Protein AF-A0A0N0DHR0-F1 (afdb_monomer)

Secondary structure (DSSP, 8-state):
-PPPPPP--TTGGGS---EEEEETTEEEETTEEEEEESS-PSSS-EE-TTS-EEEEEEPPSSPPP-BPPPS---HHHHHHHHHHHHHHHHTT-EESS-EETTSS----TTS-SS-S--GGGGSHHHHHHHHHHTT---S-EEEE----SGGGEEEETTTEEEEE--GGG-EEEETTHHHHHHHHSSSTTTHHHHHHTT--HHHHHHHHHHHHHHHHHTT----HHHHHHHHTT---

Solvent-accessible surface area (backbone atoms only — not comparable to full-atom values): 13781 Å² total; per-residue (Å²): 135,84,82,84,78,78,90,82,74,95,65,71,63,75,79,59,79,54,80,33,35,57,52,103,45,31,34,33,45,35,63,27,28,38,40,57,33,87,53,86,69,76,82,74,64,52,70,56,98,84,64,38,24,36,37,75,43,75,45,62,88,76,71,75,72,61,49,81,85,77,88,89,65,81,54,73,71,59,47,32,47,41,53,37,47,49,52,55,58,42,42,72,40,72,47,98,50,54,17,18,81,87,69,46,61,42,83,44,76,85,59,35,76,64,79,91,87,57,79,70,51,41,34,45,71,51,33,50,49,54,37,45,73,52,70,44,70,78,87,50,23,15,33,37,53,77,53,56,28,73,76,23,52,41,72,42,97,88,78,35,65,76,46,78,49,66,65,87,47,19,22,24,36,37,55,39,49,62,48,23,35,42,76,73,47,40,42,74,88,30,41,67,57,43,59,73,74,61,59,48,72,64,54,53,51,49,52,51,52,45,46,49,52,42,30,45,77,74,69,39,49,72,47,48,73,46,44,55,32,39,58,70,66,73,47,130

Nearest PDB structures (foldseek):
  5ih0-assembly1_A  TM=4.164E-01  e=8.837E-03  Escherichia coli
  7w19-assembly1_A  TM=3.592E-01  e=3.851E-03  Acinetobacter baumannii
  7w1a-assembly1_B  TM=3.928E-01  e=3.895E-02  Acinetobacter baumannii
  5igh-assembly1_A  TM=3.345E-01  e=4.385E-02  Escherichia coli
  7w1a-assembly2_A  TM=3.442E-01  e=1.437E-01  Acinetobacter baumannii

pLDDT: mean 77.9, std 17.8, range [25.02, 97.0]

Mean predicted aligned error: 13.06 Å

Sequence (236 aa):
MPFNHPDGDKHRWFRNMEIEEVDNTSWILGGALISRYDSKPPQPYWEDDQGFYYTMTEAPDPKPITQRVSDSCPITDFTRNYIAEAYLQLSKWHNDRICGVDGGNVAHHWLAREAQGQDSSYNHEVIVKNFEDIGMYCSEFVFAHNHMMPLSFMVDEKQGLLGIFMWDEAGFVPKDWVRTMTRSNAFTESSAVVHHYGWTEGDKDEWCFFIETALIEKGFREFWDKYVRWRAGLLN

Structure (mmCIF, N/CA/C/O backbone):
data_AF-A0A0N0DHR0-F1
#
_entry.id   AF-A0A0N0DHR0-F1
#
loop_
_atom_site.group_PDB
_atom_site.id
_atom_site.type_symbol
_atom_site.label_atom_id
_atom_site.label_alt_id
_atom_site.label_comp_id
_atom_site.label_asym_id
_atom_site.label_entity_id
_atom_site.label_seq_id
_atom_site.pdbx_PDB_ins_code
_atom_site.Cartn_x
_atom_site.Cartn_y
_atom_site.Cartn_z
_atom_site.occupancy
_atom_site.B_iso_or_equiv
_atom_site.auth_seq_id
_atom_site.auth_comp_id
_atom_site.auth_asym_id
_atom_site.auth_atom_id
_atom_site.pdbx_PDB_model_num
ATOM 1 N N . MET A 1 1 ? -33.765 6.213 -23.296 1.00 25.02 1 MET A N 1
ATOM 2 C CA . MET A 1 1 ? -33.833 7.630 -22.886 1.00 25.02 1 MET A CA 1
ATOM 3 C C . MET A 1 1 ? -32.688 7.867 -21.917 1.00 25.02 1 MET A C 1
ATOM 5 O O . MET A 1 1 ? -32.717 7.249 -20.859 1.00 25.02 1 MET A O 1
ATOM 9 N N . PRO A 1 2 ? -31.646 8.624 -22.288 1.00 28.88 2 PRO A N 1
ATOM 10 C CA . PRO A 1 2 ? -30.555 8.933 -21.378 1.00 28.88 2 PRO A CA 1
ATOM 11 C C . PRO A 1 2 ? -30.939 10.155 -20.540 1.00 28.88 2 PRO A C 1
ATOM 13 O O . PRO A 1 2 ? -31.427 11.153 -21.071 1.00 28.88 2 PRO A O 1
ATOM 16 N N . PHE A 1 3 ? -30.756 10.059 -19.227 1.00 26.28 3 PHE A N 1
ATOM 17 C CA . PHE A 1 3 ? -30.857 11.211 -18.345 1.00 26.28 3 PHE A CA 1
ATOM 18 C C . PHE A 1 3 ? -29.659 12.125 -18.606 1.00 26.28 3 PHE A C 1
ATOM 20 O O . PHE A 1 3 ? -28.509 11.720 -18.442 1.00 26.28 3 PHE A O 1
ATOM 27 N N . ASN A 1 4 ? -29.953 13.348 -19.047 1.00 29.67 4 ASN A N 1
ATOM 28 C CA . ASN A 1 4 ? -28.998 14.445 -19.108 1.00 29.67 4 ASN A CA 1
ATOM 29 C C . ASN A 1 4 ? -28.419 14.684 -17.712 1.00 29.67 4 ASN A C 1
ATOM 31 O O . ASN A 1 4 ? -29.159 14.963 -16.770 1.00 29.67 4 ASN A O 1
ATOM 35 N N . HIS A 1 5 ? -27.098 14.596 -17.608 1.00 25.70 5 HIS A N 1
ATOM 36 C CA . HIS A 1 5 ? -26.338 15.028 -16.447 1.00 25.70 5 HIS A CA 1
ATOM 37 C C . HIS A 1 5 ? -25.942 16.495 -16.672 1.00 25.70 5 HIS A C 1
ATOM 39 O O . HIS A 1 5 ? -25.256 16.769 -17.657 1.00 25.70 5 HIS A O 1
ATOM 45 N N . PRO A 1 6 ? -26.349 17.448 -15.818 1.00 32.22 6 PRO A N 1
ATOM 46 C CA . PRO A 1 6 ? -25.666 18.724 -15.730 1.00 32.22 6 PRO A CA 1
ATOM 47 C C . PRO A 1 6 ? -24.418 18.544 -14.859 1.00 32.22 6 PRO A C 1
ATOM 49 O O . PRO A 1 6 ? -24.469 17.907 -13.801 1.00 32.22 6 PRO A O 1
ATOM 52 N N . ASP A 1 7 ? -23.302 19.081 -15.338 1.00 41.75 7 ASP A N 1
ATOM 53 C CA . ASP A 1 7 ? -22.060 19.236 -14.592 1.00 41.75 7 ASP A CA 1
ATOM 54 C C . ASP A 1 7 ? -22.273 20.054 -13.315 1.00 41.75 7 ASP A C 1
ATOM 56 O O . ASP A 1 7 ? -22.957 21.080 -13.315 1.00 41.75 7 ASP A O 1
ATOM 60 N N . GLY A 1 8 ? -21.645 19.597 -12.231 1.00 32.56 8 GLY A N 1
ATOM 61 C CA . GLY A 1 8 ? -21.619 20.291 -10.951 1.00 32.56 8 GLY A CA 1
ATOM 62 C C . GLY A 1 8 ? -21.337 19.347 -9.786 1.00 32.56 8 GLY A C 1
ATOM 63 O O . GLY A 1 8 ? -22.258 18.809 -9.188 1.00 32.56 8 GLY A O 1
ATOM 64 N N . ASP A 1 9 ? -20.057 19.207 -9.437 1.00 35.50 9 ASP A N 1
ATOM 65 C CA . ASP A 1 9 ? -19.611 18.915 -8.064 1.00 35.50 9 ASP A CA 1
ATOM 66 C C . ASP A 1 9 ? -19.643 17.451 -7.553 1.00 35.50 9 ASP A C 1
ATOM 68 O O . ASP A 1 9 ? -19.998 17.166 -6.411 1.00 35.50 9 ASP A O 1
ATOM 72 N N . LYS A 1 10 ? -19.163 16.493 -8.361 1.00 34.19 10 LYS A N 1
ATOM 73 C CA . LYS A 1 10 ? -18.987 15.078 -7.946 1.00 34.19 10 LYS A CA 1
ATOM 74 C C . LYS A 1 10 ? -17.810 14.814 -6.985 1.00 34.19 10 LYS A C 1
ATOM 76 O O . LYS A 1 10 ? -17.589 13.670 -6.603 1.00 34.19 10 LYS A O 1
ATOM 81 N N . HIS A 1 11 ? -17.071 15.843 -6.565 1.00 33.69 11 HIS A N 1
ATOM 82 C CA . HIS A 1 11 ? -15.842 15.696 -5.766 1.00 33.69 11 HIS A CA 1
ATOM 83 C C . HIS A 1 11 ? -15.902 16.359 -4.381 1.00 33.69 11 HIS A C 1
ATOM 85 O O . HIS A 1 11 ? -14.874 16.491 -3.716 1.00 33.69 11 HIS A O 1
ATOM 91 N N . ARG A 1 12 ? -17.087 16.778 -3.918 1.00 32.78 12 ARG A N 1
ATOM 92 C CA . ARG A 1 12 ? -17.208 17.543 -2.667 1.00 32.78 12 ARG A CA 1
ATOM 93 C C . ARG A 1 12 ? -16.997 16.707 -1.394 1.00 32.78 12 ARG A C 1
ATOM 95 O O . ARG A 1 12 ? -16.569 17.260 -0.388 1.00 32.78 12 ARG A O 1
ATOM 102 N N . TRP A 1 13 ? -17.213 15.391 -1.455 1.00 32.97 13 TRP A N 1
ATOM 103 C CA . TRP A 1 13 ? -17.128 14.482 -0.299 1.00 32.97 13 TRP A CA 1
ATOM 104 C C . TRP A 1 13 ? -15.697 14.178 0.175 1.00 32.97 13 TRP A C 1
ATOM 106 O O . TRP A 1 13 ? -15.498 13.776 1.313 1.00 32.97 13 TRP A O 1
ATOM 116 N N . PHE A 1 14 ? -14.685 14.395 -0.669 1.00 31.97 14 PHE A N 1
ATOM 117 C CA . PHE A 1 14 ? -13.328 13.884 -0.424 1.00 31.97 14 PHE A CA 1
ATOM 118 C C . PHE A 1 14 ? -12.337 14.920 0.118 1.00 31.97 14 PHE A C 1
A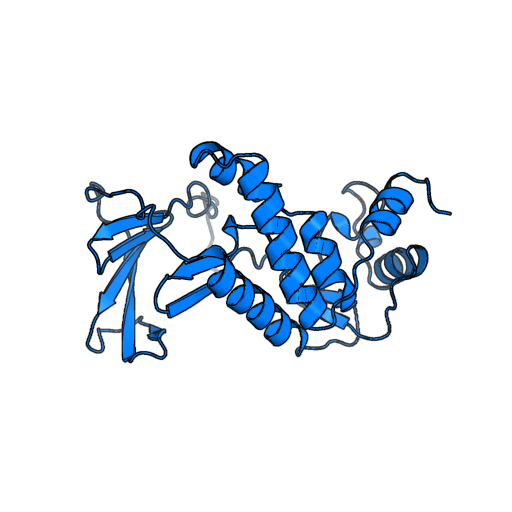TOM 120 O O . PHE A 1 14 ? -11.153 14.625 0.236 1.00 31.97 14 PHE A O 1
ATOM 127 N N . ARG A 1 15 ? -12.773 16.152 0.417 1.00 30.09 15 ARG A N 1
ATOM 128 C CA . ARG A 1 15 ? -11.826 17.240 0.726 1.00 30.09 15 ARG A CA 1
ATOM 129 C C . ARG A 1 15 ? -11.424 17.394 2.189 1.00 30.09 15 ARG A C 1
ATOM 131 O O . ARG A 1 15 ? -10.398 18.015 2.403 1.00 30.09 15 ARG A O 1
ATOM 138 N N . ASN A 1 16 ? -12.144 16.818 3.153 1.00 36.19 16 ASN A N 1
ATOM 139 C CA . ASN A 1 16 ? -11.825 16.927 4.586 1.00 36.19 16 ASN A CA 1
ATOM 140 C C . ASN A 1 16 ? -12.179 15.615 5.317 1.00 36.19 16 ASN A C 1
ATOM 142 O O . ASN A 1 16 ? -13.200 15.540 6.001 1.00 36.19 16 ASN A O 1
ATOM 146 N N . MET A 1 17 ? -11.389 14.554 5.126 1.00 46.41 17 MET A N 1
ATOM 147 C CA . MET A 1 17 ? -11.567 13.284 5.848 1.00 46.41 17 MET A CA 1
ATOM 148 C C . MET A 1 17 ? -10.873 13.346 7.217 1.00 46.41 17 MET A C 1
ATOM 150 O O . MET A 1 17 ? -9.822 12.751 7.421 1.00 46.41 17 MET A O 1
ATOM 154 N N . GLU A 1 18 ? -11.457 14.100 8.145 1.00 58.81 18 GLU A N 1
ATOM 155 C CA . GLU A 1 18 ? -11.135 14.029 9.575 1.00 58.81 18 GLU A CA 1
ATOM 156 C C . GLU A 1 18 ? -12.135 13.072 10.240 1.00 58.81 18 GLU A C 1
ATOM 158 O O . GLU A 1 18 ? -13.330 13.128 9.930 1.00 58.81 18 GLU A O 1
ATOM 163 N N . ILE A 1 19 ? -11.644 12.165 11.096 1.00 58.34 19 ILE A N 1
ATOM 164 C CA . ILE A 1 19 ? -12.497 11.349 11.967 1.00 58.34 19 ILE A CA 1
ATOM 165 C C . ILE A 1 19 ? -12.672 12.115 13.266 1.00 58.34 19 ILE A C 1
ATOM 167 O O . ILE A 1 19 ? -11.714 12.355 14.000 1.00 58.34 19 ILE A O 1
ATOM 171 N N . GLU A 1 20 ? -13.908 12.489 13.537 1.00 75.06 20 GLU A N 1
ATOM 172 C CA . GLU A 1 20 ? -14.288 13.217 14.729 1.00 75.06 20 GLU A CA 1
ATOM 173 C C . GLU A 1 20 ? -15.181 12.301 15.595 1.00 75.06 20 GLU A C 1
ATOM 175 O O . GLU A 1 20 ? -16.240 11.863 15.142 1.00 75.06 20 GLU A O 1
ATOM 180 N N . GLU A 1 21 ? -14.768 11.958 16.821 1.00 75.69 21 GLU A N 1
ATOM 181 C CA . GLU A 1 21 ? -15.579 11.113 17.718 1.00 75.69 21 GLU A CA 1
ATOM 182 C C . GLU A 1 21 ? -16.724 11.939 18.308 1.00 75.69 21 GLU A C 1
ATOM 184 O O . GLU A 1 21 ? -16.466 12.948 18.962 1.00 75.69 21 GLU A O 1
ATOM 189 N N . VAL A 1 22 ? -17.974 11.519 18.091 1.00 82.62 22 VAL A N 1
ATOM 190 C CA . VAL A 1 22 ? -19.162 12.142 18.701 1.00 82.62 22 VAL A CA 1
ATOM 191 C C . VAL A 1 22 ? -19.393 11.543 20.088 1.00 82.62 22 VAL A C 1
ATOM 193 O O . VAL A 1 22 ? -19.573 12.270 21.065 1.00 82.62 22 VAL A O 1
ATOM 196 N N . ASP A 1 23 ? -19.351 10.213 20.170 1.00 81.50 23 ASP A N 1
ATOM 197 C CA . ASP A 1 23 ? -19.369 9.441 21.409 1.00 81.50 23 ASP A CA 1
ATOM 198 C C . ASP A 1 23 ? -18.745 8.047 21.202 1.00 81.50 23 ASP A C 1
ATOM 200 O O . ASP A 1 23 ? -18.245 7.705 20.131 1.00 81.50 23 ASP A O 1
ATOM 204 N N . ASN A 1 24 ? -18.822 7.196 22.226 1.00 77.94 24 ASN A N 1
ATOM 205 C CA . ASN A 1 24 ? -18.273 5.836 22.229 1.00 77.94 24 ASN A CA 1
ATOM 206 C C . ASN A 1 24 ? -18.956 4.848 21.256 1.00 77.94 24 ASN A C 1
ATOM 208 O O . ASN A 1 24 ? -18.597 3.660 21.230 1.00 77.94 24 ASN A O 1
ATOM 212 N N . THR A 1 25 ? -19.966 5.301 20.517 1.00 84.12 25 THR A N 1
ATOM 213 C CA . THR A 1 25 ? -20.733 4.532 19.534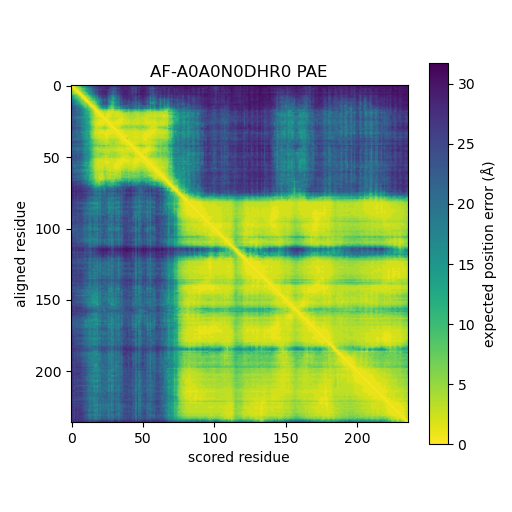 1.00 84.12 25 THR A CA 1
ATOM 214 C C . THR A 1 25 ? -20.905 5.259 18.204 1.00 84.12 25 THR A C 1
ATOM 216 O O . THR A 1 25 ? -21.545 4.703 17.309 1.00 84.12 25 THR A O 1
ATOM 219 N N . SER A 1 26 ? -20.365 6.468 18.037 1.00 81.00 26 SER A N 1
ATOM 220 C CA . SER A 1 26 ? -20.580 7.242 16.821 1.00 81.00 26 SER A CA 1
ATOM 221 C C . SER A 1 26 ? -19.438 8.191 16.467 1.00 81.00 26 SER A C 1
ATOM 223 O O . SER A 1 26 ? -18.818 8.827 17.319 1.00 81.00 26 SER A O 1
ATOM 225 N N . TRP A 1 27 ? -19.174 8.293 15.165 1.00 85.56 27 TRP A N 1
ATOM 226 C CA . TRP A 1 27 ? -18.041 9.026 14.599 1.00 85.56 27 TRP A CA 1
ATOM 227 C C . TRP A 1 27 ? -18.464 9.760 13.334 1.00 85.56 27 TRP A C 1
ATOM 229 O O . TRP A 1 27 ? -19.295 9.262 12.577 1.00 85.56 27 TRP A O 1
ATOM 239 N N . ILE A 1 28 ? -17.874 10.921 13.069 1.00 79.81 28 ILE A N 1
ATOM 240 C CA . ILE A 1 28 ? -18.065 11.654 11.818 1.00 79.81 28 ILE A CA 1
ATOM 241 C C . ILE A 1 28 ? -16.826 11.495 10.950 1.00 79.81 28 ILE A C 1
ATOM 243 O O . ILE A 1 28 ? -15.727 11.781 11.403 1.00 79.81 28 ILE A O 1
ATOM 247 N N . LEU A 1 29 ? -17.020 11.075 9.701 1.00 68.94 29 LEU A N 1
ATOM 248 C CA . LEU A 1 29 ? -15.984 10.931 8.683 1.00 68.94 29 LEU A CA 1
ATOM 249 C C . LEU A 1 29 ? -16.418 11.663 7.413 1.00 68.94 29 LEU A C 1
ATOM 251 O O . LEU A 1 29 ? -17.368 11.248 6.754 1.00 68.94 29 LEU A O 1
ATOM 255 N N . GLY A 1 30 ? -15.732 12.748 7.044 1.00 64.25 30 GLY A N 1
ATOM 256 C CA . GLY A 1 30 ? -15.948 13.402 5.741 1.00 64.25 30 GLY A CA 1
ATOM 257 C C . GLY A 1 30 ? -17.393 13.860 5.475 1.00 64.25 30 GLY A C 1
ATOM 258 O O . GLY A 1 30 ? -17.822 13.907 4.325 1.00 64.25 30 GLY A O 1
ATOM 259 N N . GLY A 1 31 ? -18.157 14.172 6.529 1.00 74.19 31 GLY A N 1
ATOM 260 C CA . GLY A 1 31 ? -19.578 14.537 6.438 1.00 74.19 31 GLY A CA 1
ATOM 261 C C . GLY A 1 31 ? -20.560 13.363 6.529 1.00 74.19 31 GLY A C 1
ATOM 262 O O . GLY A 1 31 ? -21.762 13.582 6.419 1.00 74.19 31 GLY A O 1
ATOM 263 N N . ALA A 1 32 ? -20.082 12.141 6.765 1.00 72.62 32 ALA A N 1
ATOM 264 C CA . ALA A 1 32 ? -20.903 10.982 7.097 1.00 72.62 32 ALA A CA 1
ATOM 265 C C . ALA A 1 32 ? -20.843 10.685 8.603 1.00 72.62 32 ALA A C 1
ATOM 267 O O . ALA A 1 32 ? -19.777 10.779 9.201 1.00 72.62 32 ALA A O 1
ATOM 268 N N . LEU A 1 33 ? -21.971 10.318 9.210 1.00 82.19 33 LEU A N 1
ATOM 269 C CA . LEU A 1 33 ? -22.062 9.795 10.572 1.00 82.19 33 LEU A CA 1
ATOM 270 C C . LEU A 1 33 ? -22.048 8.266 10.517 1.00 82.19 33 LEU A C 1
ATOM 272 O O . LEU A 1 33 ? -22.924 7.654 9.909 1.00 82.19 33 LEU A O 1
ATOM 276 N N . ILE A 1 34 ? -21.069 7.659 11.172 1.00 82.38 34 ILE A N 1
ATOM 277 C CA . ILE A 1 34 ? -20.985 6.221 11.409 1.00 82.38 34 ILE A CA 1
ATOM 278 C C . ILE A 1 34 ? -21.544 5.952 12.805 1.00 82.38 34 ILE A C 1
ATOM 280 O O . ILE A 1 34 ? -21.177 6.639 13.756 1.00 82.38 34 ILE A O 1
ATOM 284 N N . SER A 1 35 ? -22.426 4.965 12.945 1.00 83.19 35 SER A N 1
ATOM 285 C CA . SER A 1 35 ? -23.024 4.581 14.232 1.00 83.19 35 SER A CA 1
ATOM 286 C C . SER A 1 35 ? -22.907 3.078 14.454 1.00 83.19 35 SER A C 1
ATOM 288 O O . SER A 1 35 ? -23.218 2.316 13.541 1.00 83.19 35 SER A O 1
ATOM 290 N N . ARG A 1 36 ? -22.485 2.661 15.654 1.00 86.19 36 ARG A N 1
ATOM 291 C CA . ARG A 1 36 ? -22.393 1.261 16.097 1.00 86.19 36 ARG A CA 1
ATOM 292 C C . ARG A 1 36 ? -23.624 0.864 16.914 1.00 86.19 36 ARG A C 1
ATOM 294 O O . ARG A 1 36 ? -24.075 1.615 17.774 1.00 86.19 36 ARG A O 1
ATOM 301 N N . TYR A 1 37 ? -24.107 -0.355 16.705 1.00 85.44 37 TYR A N 1
ATOM 302 C CA . TYR A 1 37 ? -25.255 -0.946 17.382 1.00 85.44 37 TYR A CA 1
ATOM 303 C C . TYR A 1 37 ? -24.924 -2.350 17.896 1.00 85.44 37 TYR A C 1
ATOM 305 O O . TYR A 1 37 ? -24.327 -3.154 17.187 1.00 85.44 37 TYR A O 1
ATOM 313 N N . ASP A 1 38 ? -25.414 -2.678 19.092 1.00 90.19 38 ASP A N 1
ATOM 314 C CA . ASP A 1 38 ? -25.313 -4.024 19.688 1.00 90.19 38 ASP A CA 1
ATOM 315 C C . ASP A 1 38 ? -26.369 -5.003 19.138 1.00 90.19 38 ASP A C 1
ATOM 317 O O . ASP A 1 38 ? -26.459 -6.162 19.537 1.00 90.19 38 ASP A O 1
ATOM 321 N N . SER A 1 39 ? -27.242 -4.523 18.252 1.00 93.38 39 SER A N 1
ATOM 322 C CA . SER A 1 39 ? -28.286 -5.319 17.616 1.00 93.38 39 SER A CA 1
ATOM 323 C C . SER A 1 39 ? -28.504 -4.850 16.187 1.00 93.38 39 SER A C 1
ATOM 325 O O . SER A 1 39 ? -28.280 -3.683 15.872 1.00 93.38 39 SER A O 1
ATOM 327 N N . LYS A 1 40 ? -28.952 -5.772 15.336 1.00 95.00 40 LYS A N 1
ATOM 328 C CA . LYS A 1 40 ? -29.094 -5.572 13.896 1.00 95.00 40 LYS A CA 1
ATOM 329 C C . LYS A 1 40 ? -30.021 -4.387 13.563 1.00 95.00 40 LYS A C 1
ATOM 331 O O . LYS A 1 40 ? -31.231 -4.502 13.784 1.00 95.00 40 LYS A O 1
ATOM 336 N N . PRO A 1 41 ? -29.496 -3.279 13.008 1.00 89.31 41 PRO A N 1
ATOM 337 C CA . PRO A 1 41 ? -30.284 -2.108 12.657 1.00 89.31 41 PRO A CA 1
ATOM 338 C C . PRO A 1 41 ? -30.998 -2.313 11.306 1.00 89.31 41 PRO A C 1
ATOM 340 O O . PRO A 1 41 ? -30.778 -3.313 10.609 1.00 89.31 41 PRO A O 1
ATOM 343 N N . PRO A 1 42 ? -31.880 -1.382 10.902 1.00 88.31 42 PRO A N 1
ATOM 344 C CA . PRO A 1 42 ? -32.391 -1.337 9.537 1.00 88.31 42 PRO A CA 1
ATOM 345 C C . PRO A 1 42 ? -31.253 -1.224 8.508 1.00 88.31 42 PRO A C 1
ATOM 347 O O . PRO A 1 42 ? -30.234 -0.591 8.761 1.00 88.31 42 PRO A O 1
ATOM 350 N N . GLN A 1 43 ? -31.431 -1.833 7.334 1.00 72.31 43 GLN A N 1
ATOM 351 C CA . GLN A 1 43 ? -30.475 -1.729 6.222 1.00 72.31 43 GLN A CA 1
ATOM 352 C C . GLN A 1 43 ? -30.434 -0.293 5.646 1.00 72.31 43 GLN A C 1
ATOM 354 O O . GLN A 1 43 ? -31.486 0.352 5.607 1.00 72.31 43 GLN A O 1
ATOM 359 N N . PRO A 1 44 ? -29.281 0.182 5.125 1.00 77.94 44 PRO A N 1
ATOM 360 C CA . PRO A 1 44 ? -28.019 -0.546 4.959 1.00 77.94 44 PRO A CA 1
ATOM 361 C C . PRO A 1 44 ? -27.169 -0.599 6.239 1.00 77.94 44 PRO A C 1
ATOM 363 O O . PRO A 1 44 ? -27.008 0.411 6.920 1.00 77.94 44 PRO A O 1
ATOM 366 N N . TYR A 1 45 ? -26.589 -1.766 6.533 1.00 84.75 45 TYR A N 1
ATOM 367 C CA . TYR A 1 45 ? -25.628 -1.938 7.627 1.00 84.75 45 TYR A CA 1
ATOM 368 C C . TYR A 1 45 ? -24.508 -2.922 7.254 1.00 84.75 45 TYR A C 1
ATOM 370 O O . TYR A 1 45 ? -24.680 -3.750 6.355 1.00 84.75 45 TYR A O 1
ATOM 378 N N . TRP A 1 46 ? -23.388 -2.869 7.975 1.00 80.88 46 TRP A N 1
ATOM 379 C CA . TRP A 1 46 ? -22.363 -3.923 7.984 1.00 80.88 46 TRP A CA 1
ATOM 380 C C . TRP A 1 46 ? -22.153 -4.464 9.402 1.00 80.88 46 TRP A C 1
ATOM 382 O O . TRP A 1 46 ? -22.573 -3.834 10.368 1.00 80.88 46 TRP A O 1
ATOM 392 N N . GLU A 1 47 ? -21.593 -5.663 9.523 1.00 81.00 47 GLU A N 1
ATOM 393 C CA . GLU A 1 47 ? -21.367 -6.366 10.795 1.00 81.00 47 GLU A CA 1
ATOM 394 C C . GLU A 1 47 ? -19.862 -6.599 10.966 1.00 81.00 47 GLU A C 1
ATOM 396 O O . GLU A 1 47 ? -19.172 -6.825 9.967 1.00 81.00 47 GLU A O 1
ATOM 401 N N . ASP A 1 48 ? -19.354 -6.513 12.195 1.00 65.75 48 ASP A N 1
ATOM 402 C CA . ASP A 1 48 ? -17.985 -6.925 12.520 1.00 65.75 48 ASP A CA 1
ATOM 403 C C . ASP A 1 48 ? -17.921 -8.388 12.996 1.00 65.75 48 ASP A C 1
ATOM 405 O O . ASP A 1 48 ? -18.922 -9.098 13.081 1.00 65.75 48 ASP A O 1
ATOM 409 N N . ASP A 1 49 ? -16.720 -8.878 13.288 1.00 61.44 49 ASP A N 1
ATOM 410 C CA . ASP A 1 49 ? -16.494 -10.235 13.793 1.00 61.44 49 ASP A CA 1
ATOM 411 C C . ASP A 1 49 ? -16.843 -10.405 15.285 1.00 61.44 49 ASP A C 1
ATOM 413 O O . ASP A 1 49 ? -16.832 -11.525 15.804 1.00 61.44 49 ASP A O 1
ATOM 417 N N . GLN A 1 50 ? -17.194 -9.313 15.967 1.00 69.06 50 GLN A N 1
ATOM 418 C CA . GLN A 1 50 ? -17.574 -9.268 17.379 1.00 69.06 50 GLN A CA 1
ATOM 419 C C . GLN A 1 50 ? -19.098 -9.211 17.572 1.00 69.06 50 GLN A C 1
ATOM 421 O O . GLN A 1 50 ? -19.577 -9.261 18.708 1.00 69.06 50 GLN A O 1
ATOM 426 N N . GLY A 1 51 ? -19.865 -9.182 16.477 1.00 80.31 51 GLY A N 1
ATOM 427 C CA . GLY A 1 51 ? -21.326 -9.167 16.479 1.00 80.31 51 GLY A CA 1
ATOM 428 C C . GLY A 1 51 ? -21.936 -7.777 16.662 1.00 80.31 51 GLY A C 1
ATOM 429 O O . GLY A 1 51 ? -23.126 -7.684 16.978 1.00 80.31 51 GLY A O 1
ATOM 430 N N . PHE A 1 52 ? -21.157 -6.706 16.477 1.00 77.06 52 PHE A N 1
ATOM 431 C CA . PHE A 1 52 ? -21.696 -5.355 16.372 1.00 77.06 52 PHE A CA 1
ATOM 432 C C . PHE A 1 52 ? -22.071 -5.029 14.932 1.00 77.06 52 PHE A C 1
ATOM 434 O O . PHE A 1 52 ? -21.525 -5.558 13.965 1.00 77.06 52 PHE A O 1
ATOM 441 N N . TYR A 1 53 ? -23.008 -4.102 14.800 1.00 83.25 53 TYR A N 1
ATOM 442 C CA . TYR A 1 53 ? -23.530 -3.645 13.526 1.00 83.25 53 TYR A CA 1
ATOM 443 C C . TYR A 1 53 ? -23.250 -2.164 13.355 1.00 83.25 53 TYR A C 1
ATOM 445 O O . TYR A 1 53 ? -23.290 -1.408 14.321 1.00 83.25 53 TYR A O 1
ATOM 453 N N . TYR A 1 54 ? -23.054 -1.730 12.123 1.00 79.19 54 TYR A N 1
ATOM 454 C CA . TYR A 1 54 ? -22.716 -0.355 11.814 1.00 79.19 54 TYR A CA 1
ATOM 455 C C . TYR A 1 54 ? -23.601 0.179 10.706 1.00 79.19 54 TYR A C 1
ATOM 457 O O . TYR A 1 54 ? -23.866 -0.515 9.724 1.00 79.19 54 TYR A O 1
ATOM 465 N N . THR A 1 55 ? -24.027 1.427 10.842 1.00 79.00 55 THR A N 1
ATOM 466 C CA . THR A 1 55 ? -24.693 2.168 9.769 1.00 79.00 55 THR A CA 1
ATOM 467 C C . THR A 1 55 ? -23.891 3.405 9.422 1.00 79.00 55 THR A C 1
ATOM 469 O O . THR A 1 55 ? -23.170 3.940 10.262 1.00 79.00 55 THR A O 1
ATOM 472 N N . MET A 1 56 ? -24.080 3.899 8.202 1.00 82.94 56 MET A N 1
ATOM 473 C CA . MET A 1 56 ? -23.530 5.173 7.763 1.00 82.94 56 MET A CA 1
ATOM 474 C C . MET A 1 56 ? -24.660 6.044 7.221 1.00 82.94 56 MET A C 1
ATOM 476 O O . MET A 1 56 ? -25.390 5.627 6.320 1.00 82.94 56 MET A O 1
ATOM 480 N N . THR A 1 57 ? -24.808 7.242 7.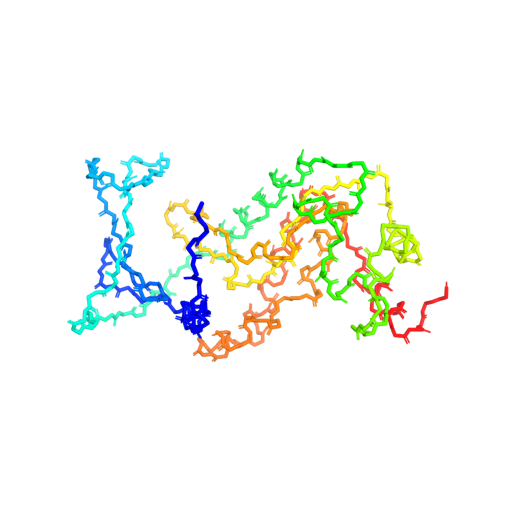772 1.00 81.44 57 THR A N 1
ATOM 481 C CA . THR A 1 57 ? -25.772 8.252 7.320 1.00 81.44 57 THR A CA 1
ATOM 482 C C . THR A 1 57 ? -25.059 9.560 7.012 1.00 81.44 57 THR A C 1
ATOM 484 O O . THR A 1 57 ? -23.873 9.713 7.285 1.00 81.44 57 THR A O 1
ATOM 487 N N . GLU A 1 58 ? -25.769 10.532 6.450 1.00 81.44 58 GLU A N 1
ATOM 488 C CA . GLU A 1 58 ? -25.266 11.905 6.390 1.00 81.44 58 GLU A CA 1
ATOM 489 C C . GLU A 1 58 ? -25.112 12.462 7.817 1.00 81.44 58 GLU A C 1
ATOM 491 O O . GLU A 1 58 ? -25.926 12.160 8.697 1.00 81.44 58 GLU A O 1
ATOM 496 N N . ALA A 1 59 ? -24.043 13.220 8.069 1.00 81.81 59 ALA A N 1
ATOM 497 C CA . ALA A 1 59 ? -23.833 13.868 9.356 1.00 81.81 59 ALA A CA 1
ATOM 498 C C . ALA A 1 59 ? -24.871 14.986 9.564 1.00 81.81 59 ALA A C 1
ATOM 500 O O . ALA A 1 59 ? -25.188 15.711 8.619 1.00 81.81 59 ALA A O 1
ATOM 501 N N . PRO A 1 60 ? -25.410 15.150 10.784 1.00 82.25 60 PRO A N 1
ATOM 502 C CA . PRO A 1 60 ? -26.418 16.170 11.043 1.00 82.25 60 PRO A CA 1
ATOM 503 C C . PRO A 1 60 ? -25.834 17.590 10.952 1.00 82.25 60 PRO A C 1
ATOM 505 O O . PRO A 1 60 ? -24.654 17.810 11.229 1.00 82.25 60 PRO A O 1
ATOM 508 N N . ASP A 1 61 ? -26.688 18.551 10.586 1.00 80.19 61 ASP A N 1
ATOM 509 C CA . ASP A 1 61 ? -26.390 19.988 10.560 1.00 80.19 61 ASP A CA 1
ATOM 510 C C . ASP A 1 61 ? -27.280 20.717 11.593 1.00 80.19 61 ASP A C 1
ATOM 512 O O . ASP A 1 61 ? -28.511 20.658 11.476 1.00 80.19 61 ASP A O 1
ATOM 516 N N . PRO A 1 62 ? -26.711 21.373 12.626 1.00 83.62 62 PRO A N 1
ATOM 517 C CA . PRO A 1 62 ? -25.280 21.563 12.879 1.00 83.62 62 PRO A CA 1
ATOM 518 C C . PRO A 1 62 ? -24.566 20.281 13.315 1.00 83.62 62 PRO A C 1
ATOM 520 O O . PRO A 1 62 ? -25.162 19.412 13.956 1.00 83.62 62 PRO A O 1
ATOM 523 N N . LYS A 1 63 ? -23.263 20.205 13.003 1.00 78.38 63 LYS A N 1
ATOM 524 C CA . LYS A 1 63 ? -22.410 19.091 13.428 1.00 78.38 63 LYS A CA 1
ATOM 525 C C . LYS A 1 63 ? -22.476 18.911 14.960 1.00 78.38 63 LYS A C 1
ATOM 527 O O . LYS A 1 63 ? -22.425 19.911 15.684 1.00 78.38 63 LYS A O 1
ATOM 532 N N . PRO A 1 64 ? -22.555 17.667 15.465 1.00 81.81 64 PRO A N 1
ATOM 533 C CA . PRO A 1 64 ? -22.394 17.353 16.881 1.00 81.81 64 PRO A CA 1
ATOM 534 C C . PRO A 1 64 ? -21.038 17.828 17.413 1.00 81.81 64 PRO A C 1
ATOM 536 O O . PRO A 1 64 ? -20.087 18.005 16.654 1.00 81.81 64 PRO A O 1
ATOM 539 N N . ILE A 1 65 ? -20.946 18.005 18.731 1.00 80.19 65 ILE A N 1
ATOM 540 C CA . ILE A 1 65 ? -19.664 18.252 19.401 1.00 80.19 65 ILE A CA 1
ATOM 541 C C . ILE A 1 65 ? -18.829 16.982 19.297 1.00 80.19 65 ILE A C 1
ATOM 543 O O . ILE A 1 65 ? -19.331 15.900 19.592 1.00 80.19 65 ILE A O 1
ATOM 547 N N . THR A 1 66 ? -17.569 17.135 18.914 1.00 75.56 66 THR A N 1
ATOM 548 C CA . THR A 1 66 ? -16.653 16.019 18.726 1.00 75.56 66 THR A CA 1
ATOM 549 C C . THR A 1 66 ? -15.374 16.179 19.545 1.00 75.56 66 THR A C 1
ATOM 551 O O . THR A 1 66 ? -15.003 17.291 19.936 1.00 75.56 66 THR A O 1
ATOM 554 N N . GLN A 1 67 ? -14.714 15.060 19.855 1.00 63.19 67 GLN A N 1
ATOM 555 C CA . GLN A 1 67 ? -13.473 15.016 20.631 1.00 63.19 67 GLN A CA 1
ATOM 556 C C . GLN A 1 67 ? -12.343 14.279 19.899 1.00 63.19 67 GLN A C 1
ATOM 558 O O . GLN A 1 67 ? -12.568 13.508 18.966 1.00 63.19 67 GLN A O 1
ATOM 563 N N . ARG A 1 68 ? -11.105 14.540 20.337 1.00 54.56 68 ARG A N 1
ATOM 564 C CA . ARG A 1 68 ? -9.894 13.862 19.856 1.00 54.56 68 ARG A CA 1
ATOM 565 C C . ARG A 1 68 ? -9.826 12.441 20.433 1.00 54.56 68 ARG A C 1
ATOM 567 O O . ARG A 1 68 ? -10.069 12.262 21.624 1.00 54.56 68 ARG A O 1
ATOM 574 N N . VAL A 1 69 ? -9.429 11.472 19.608 1.00 50.34 69 VAL A N 1
ATOM 575 C CA . VAL A 1 69 ? -9.171 10.077 20.015 1.00 50.34 69 VAL A CA 1
ATOM 576 C C . VAL A 1 69 ? -8.033 10.025 21.059 1.00 50.34 69 VAL A C 1
ATOM 578 O O . VAL A 1 69 ? -7.046 10.745 20.922 1.00 50.34 69 VAL A O 1
ATOM 581 N N . SER A 1 70 ? -8.195 9.227 22.122 1.00 41.34 70 SER A N 1
ATOM 582 C CA . SER A 1 70 ? -7.351 9.197 23.342 1.00 41.34 70 SER A CA 1
ATOM 583 C C . SER A 1 70 ? -5.881 8.762 23.133 1.00 41.34 70 SER A C 1
ATOM 585 O O . SER A 1 70 ? -5.597 7.870 22.343 1.00 41.34 70 SER A O 1
ATOM 587 N N . ASP A 1 71 ? -4.954 9.328 23.931 1.00 40.22 71 ASP A N 1
ATOM 588 C CA . ASP A 1 71 ? -3.484 9.212 23.787 1.00 40.22 71 ASP A CA 1
ATOM 589 C C . ASP A 1 71 ? -2.820 7.990 24.495 1.00 40.22 71 ASP A C 1
ATOM 591 O O . ASP A 1 71 ? -1.618 7.772 24.361 1.00 40.22 71 ASP A O 1
ATOM 595 N N . SER A 1 72 ? -3.538 7.172 25.277 1.00 40.75 72 SER A N 1
ATOM 596 C CA . SER A 1 72 ? -2.954 6.067 26.082 1.00 4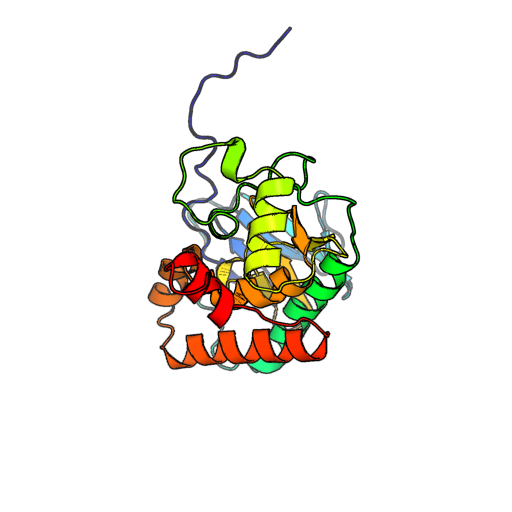0.75 72 SER A CA 1
ATOM 597 C C . SER A 1 72 ? -2.814 4.722 25.345 1.00 40.75 72 SER A C 1
ATOM 599 O O . SER A 1 72 ? -2.961 3.662 25.961 1.00 40.75 72 SER A O 1
ATOM 601 N N . CYS A 1 73 ? -2.608 4.734 24.029 1.00 35.44 73 CYS A N 1
ATOM 602 C CA . CYS A 1 73 ? -2.945 3.584 23.199 1.00 35.44 73 CYS A CA 1
ATOM 603 C C . CYS A 1 73 ? -1.759 2.648 22.855 1.00 35.44 73 CYS A C 1
ATOM 605 O O . CYS A 1 73 ? -0.773 3.108 22.283 1.00 35.44 73 CYS A O 1
ATOM 607 N N . PRO A 1 74 ? -1.847 1.318 23.096 1.00 34.38 74 PRO A N 1
ATOM 608 C CA . PRO A 1 74 ? -0.848 0.319 22.672 1.00 34.38 74 PRO A CA 1
ATOM 609 C C . PRO A 1 74 ? -0.861 0.021 21.148 1.00 34.38 74 PRO A C 1
ATOM 611 O O . PRO A 1 74 ? -0.490 -1.072 20.716 1.00 34.38 74 PRO A O 1
ATOM 614 N N . ILE A 1 75 ? -1.301 0.983 20.327 1.00 38.84 75 ILE A N 1
ATOM 615 C CA . ILE A 1 75 ? -1.664 0.852 18.903 1.00 38.84 75 ILE A CA 1
ATOM 616 C C . ILE A 1 75 ? -0.495 0.447 17.987 1.00 38.84 75 ILE A C 1
ATOM 618 O O . ILE A 1 75 ? -0.741 -0.058 16.891 1.00 38.84 75 ILE A O 1
ATOM 622 N N . THR A 1 76 ? 0.762 0.618 18.393 1.00 47.59 76 THR A N 1
ATOM 623 C CA . THR A 1 76 ? 1.911 0.522 17.477 1.00 47.59 76 THR A CA 1
ATOM 624 C C . THR A 1 76 ? 2.246 -0.905 17.027 1.00 47.59 76 THR A C 1
ATOM 626 O O . THR A 1 76 ? 2.553 -1.126 15.854 1.00 47.59 76 THR A O 1
ATOM 629 N N . ASP A 1 77 ? 2.105 -1.904 17.902 1.00 47.78 77 ASP A N 1
ATOM 630 C CA . ASP A 1 77 ? 2.443 -3.299 17.576 1.00 47.78 77 ASP A CA 1
ATOM 631 C C . ASP A 1 77 ? 1.272 -4.091 16.971 1.00 47.78 77 ASP A C 1
ATOM 633 O O . ASP A 1 77 ? 1.475 -4.985 16.144 1.00 47.78 77 ASP A O 1
ATOM 637 N N . PHE A 1 78 ? 0.040 -3.773 17.371 1.00 53.28 78 PHE A N 1
ATOM 638 C CA . PHE A 1 78 ? -1.157 -4.525 16.977 1.00 53.28 78 PHE A CA 1
ATOM 639 C C . PHE A 1 78 ? -1.718 -4.056 15.628 1.00 53.28 78 PHE A C 1
ATOM 641 O O . PHE A 1 78 ? -2.036 -4.870 14.761 1.00 53.28 78 PHE A O 1
ATOM 648 N N . THR A 1 79 ? -1.761 -2.743 15.404 1.00 61.62 79 THR A N 1
ATOM 649 C CA . THR A 1 79 ? -2.328 -2.137 14.190 1.00 61.62 79 THR A CA 1
ATOM 650 C C . THR A 1 79 ? -1.505 -2.449 12.943 1.00 61.62 79 THR A C 1
ATOM 652 O O . THR A 1 79 ? -2.059 -2.797 11.898 1.00 61.62 79 THR A O 1
ATOM 655 N N . ARG A 1 80 ? -0.168 -2.408 13.055 1.00 68.44 80 ARG A N 1
ATOM 656 C CA . ARG A 1 80 ? 0.743 -2.721 11.940 1.00 68.44 80 ARG A CA 1
ATOM 657 C C . ARG A 1 80 ? 0.542 -4.137 11.408 1.00 68.44 80 ARG A C 1
ATOM 659 O O . ARG A 1 80 ? 0.611 -4.359 10.202 1.00 68.44 80 ARG A O 1
ATOM 666 N N . ASN A 1 81 ? 0.263 -5.085 12.303 1.00 76.81 81 ASN A N 1
ATOM 667 C CA . ASN A 1 81 ? 0.076 -6.479 11.935 1.00 76.81 81 ASN A CA 1
ATOM 668 C C . ASN A 1 81 ? -1.222 -6.661 11.156 1.00 76.81 81 ASN A C 1
ATOM 670 O O . ASN A 1 81 ? -1.215 -7.403 10.181 1.00 76.81 81 ASN A O 1
ATOM 674 N N . TYR A 1 82 ? -2.294 -5.945 11.503 1.00 80.69 82 TYR A N 1
ATOM 675 C CA . TYR A 1 82 ? -3.523 -5.975 10.710 1.00 80.69 82 TYR A CA 1
ATOM 676 C C . TYR A 1 82 ? -3.342 -5.363 9.322 1.00 80.69 82 TYR A C 1
ATOM 678 O O . TYR A 1 82 ? -3.829 -5.930 8.349 1.00 80.69 82 TYR A O 1
ATOM 686 N N . ILE A 1 83 ? -2.606 -4.255 9.206 1.00 86.38 83 ILE A N 1
ATOM 687 C CA . ILE A 1 83 ? -2.321 -3.639 7.903 1.00 86.38 83 ILE A CA 1
ATOM 688 C C . ILE A 1 83 ? -1.469 -4.579 7.042 1.00 86.38 83 ILE A C 1
ATOM 690 O O . ILE A 1 83 ? -1.834 -4.882 5.906 1.00 86.38 83 ILE A O 1
ATOM 694 N N . ALA A 1 84 ? -0.363 -5.098 7.580 1.00 89.19 84 ALA A N 1
ATOM 695 C CA . ALA A 1 84 ? 0.501 -6.026 6.854 1.00 89.19 84 ALA A CA 1
ATOM 696 C C . ALA A 1 84 ? -0.217 -7.340 6.505 1.00 89.19 84 ALA A C 1
ATOM 698 O O . ALA A 1 84 ? -0.024 -7.876 5.414 1.00 89.19 84 ALA A O 1
ATOM 699 N N . GLU A 1 85 ? -1.070 -7.849 7.397 1.00 87.44 85 GLU A N 1
ATOM 700 C CA . GLU A 1 85 ? -1.911 -9.014 7.127 1.00 87.44 85 GLU A CA 1
ATOM 701 C C . GLU A 1 85 ? -2.924 -8.713 6.023 1.00 87.44 85 GLU A C 1
ATOM 703 O O . GLU A 1 85 ? -3.057 -9.512 5.104 1.00 87.44 85 GLU A O 1
ATOM 708 N N . ALA A 1 86 ? -3.579 -7.552 6.032 1.00 88.00 86 ALA A N 1
ATOM 709 C CA . ALA A 1 86 ? -4.487 -7.171 4.959 1.00 88.00 86 ALA A CA 1
ATOM 710 C C . ALA A 1 86 ? -3.766 -7.121 3.608 1.00 88.00 86 ALA A C 1
ATOM 712 O O . ALA A 1 86 ? -4.253 -7.694 2.638 1.00 88.00 86 ALA A O 1
ATOM 713 N N . TYR A 1 87 ? -2.561 -6.554 3.544 1.00 91.88 87 TYR A N 1
ATOM 714 C CA . TYR A 1 87 ? -1.757 -6.569 2.319 1.00 91.88 87 TYR A CA 1
ATOM 715 C C . TYR A 1 87 ? -1.293 -7.967 1.911 1.00 91.88 87 TYR A C 1
ATOM 717 O O . TYR A 1 87 ? -1.213 -8.260 0.718 1.00 91.88 87 TYR A O 1
ATOM 725 N N . LEU A 1 88 ? -1.036 -8.857 2.871 1.00 91.44 88 LEU A N 1
ATOM 726 C CA . LEU A 1 88 ? -0.815 -10.270 2.583 1.00 91.44 88 LEU A CA 1
ATOM 727 C C . LEU A 1 88 ? -2.075 -10.939 2.014 1.00 91.44 88 LEU A C 1
ATOM 729 O O . LEU A 1 88 ? -1.964 -11.779 1.130 1.00 91.44 88 LEU A O 1
ATOM 733 N N . GLN A 1 89 ? -3.269 -10.601 2.502 1.00 86.75 89 GLN A N 1
ATOM 734 C CA . GLN A 1 89 ? -4.519 -11.144 1.965 1.00 86.75 89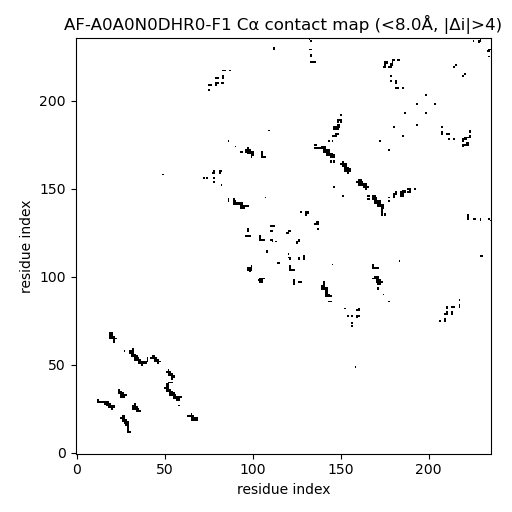 GLN A CA 1
ATOM 735 C C . GLN A 1 89 ? -4.805 -10.609 0.558 1.00 86.75 89 GLN A C 1
ATOM 737 O O . GLN A 1 89 ? -5.157 -11.393 -0.322 1.00 86.75 89 GLN A O 1
ATOM 742 N N . LEU A 1 90 ? -4.593 -9.310 0.329 1.00 90.38 90 LEU A N 1
ATOM 743 C CA . LEU A 1 90 ? -4.698 -8.685 -0.990 1.00 90.38 90 LEU A CA 1
ATOM 744 C C . LEU A 1 90 ? -3.734 -9.346 -1.981 1.00 90.38 90 LEU A C 1
ATOM 746 O O . LEU A 1 90 ? -4.150 -9.740 -3.067 1.00 90.38 90 LEU A O 1
ATOM 750 N N . SER A 1 91 ? -2.484 -9.594 -1.579 1.00 93.38 91 SER A N 1
ATOM 751 C CA . SER A 1 91 ? -1.473 -10.167 -2.474 1.00 93.38 91 SER A CA 1
ATOM 752 C C . SER A 1 91 ? -1.721 -11.624 -2.889 1.00 93.38 91 SER A C 1
ATOM 754 O O . SER A 1 91 ? -1.019 -12.138 -3.756 1.00 93.38 91 SER A O 1
ATOM 756 N N . LYS A 1 92 ? -2.731 -12.298 -2.321 1.00 90.19 92 LYS A N 1
ATOM 757 C CA . LYS A 1 92 ? -3.179 -13.628 -2.779 1.00 90.19 92 LYS A CA 1
ATOM 758 C C . LYS A 1 92 ? -3.968 -13.576 -4.082 1.00 90.19 92 LYS A C 1
ATOM 760 O O . LYS A 1 92 ? -4.253 -14.622 -4.662 1.00 90.19 92 LYS A O 1
ATOM 765 N N . TRP A 1 93 ? -4.406 -12.395 -4.504 1.00 92.88 93 TRP A N 1
ATOM 766 C CA . TRP A 1 93 ? -5.111 -12.218 -5.765 1.00 92.88 93 TRP A CA 1
ATOM 767 C C . TRP A 1 93 ? -4.073 -11.973 -6.850 1.00 92.88 93 TRP A C 1
ATOM 769 O O . TRP A 1 93 ? -3.205 -11.119 -6.694 1.00 92.88 93 TRP A O 1
ATOM 779 N N . HIS A 1 94 ? -4.168 -12.720 -7.944 1.00 95.75 94 HIS A N 1
ATOM 780 C CA . HIS A 1 94 ? -3.165 -12.720 -9.003 1.00 95.75 94 HIS A CA 1
ATOM 781 C C . HIS A 1 94 ? -3.761 -12.317 -10.345 1.00 95.75 94 HIS A C 1
ATOM 783 O O . HIS A 1 94 ? -4.956 -12.497 -10.586 1.00 95.75 94 HIS A O 1
ATOM 789 N N . ASN A 1 95 ? -2.899 -11.828 -11.230 1.00 94.31 95 ASN A N 1
ATOM 790 C CA . ASN A 1 95 ? -3.221 -11.566 -12.627 1.00 94.31 95 ASN A CA 1
ATOM 791 C C . ASN A 1 95 ? -2.030 -11.947 -13.521 1.00 94.31 95 ASN A C 1
ATOM 793 O O . ASN A 1 95 ? -0.916 -12.137 -13.030 1.00 94.31 95 ASN A O 1
ATOM 797 N N . ASP A 1 96 ? -2.262 -12.094 -14.823 1.00 94.69 96 ASP A N 1
ATOM 798 C CA . ASP A 1 96 ? -1.234 -12.446 -15.809 1.00 94.69 96 ASP A CA 1
ATOM 799 C C . ASP A 1 96 ? -0.410 -11.237 -16.273 1.00 94.69 96 ASP A C 1
ATOM 801 O O . ASP A 1 96 ? 0.640 -11.400 -16.895 1.00 94.69 96 ASP A O 1
ATOM 805 N N . ARG A 1 97 ? -0.850 -10.026 -15.915 1.00 95.12 97 ARG A N 1
ATOM 806 C CA . ARG A 1 97 ? -0.188 -8.773 -16.269 1.00 95.12 97 ARG A CA 1
ATOM 807 C C . ARG A 1 97 ? -0.289 -7.706 -15.188 1.00 95.12 97 ARG A C 1
ATOM 809 O O . ARG A 1 97 ? -1.149 -7.732 -14.309 1.00 95.12 97 ARG A O 1
ATOM 816 N N . ILE A 1 98 ? 0.543 -6.685 -15.363 1.00 95.38 98 ILE A N 1
ATOM 817 C CA . ILE A 1 98 ? 0.429 -5.402 -14.665 1.00 95.38 98 ILE A CA 1
ATOM 818 C C . ILE A 1 98 ? -0.743 -4.625 -15.272 1.00 95.38 98 ILE A C 1
ATOM 820 O O . ILE A 1 98 ? -0.748 -4.348 -16.479 1.00 95.38 98 ILE A O 1
ATOM 824 N N . CYS A 1 99 ? -1.752 -4.326 -14.454 1.00 94.06 99 CYS A N 1
ATOM 825 C CA . CYS A 1 99 ? -2.969 -3.613 -14.855 1.00 94.06 99 CYS A CA 1
ATOM 826 C C . CYS A 1 99 ? -3.744 -3.074 -13.643 1.00 94.06 99 CYS A C 1
ATOM 828 O O . CYS A 1 99 ? -3.564 -3.558 -12.527 1.00 94.06 99 CYS A O 1
ATOM 830 N N . GLY A 1 100 ? -4.582 -2.058 -13.855 1.00 91.81 100 GLY A N 1
ATOM 831 C CA . GLY A 1 100 ? -5.511 -1.548 -12.847 1.00 91.81 100 GLY A CA 1
ATOM 832 C C . GLY A 1 100 ? -6.618 -2.556 -12.530 1.00 91.81 100 GLY A C 1
ATOM 833 O O . GLY A 1 100 ? -6.759 -3.584 -13.197 1.00 91.81 100 GLY A O 1
ATOM 834 N N . VAL A 1 101 ? -7.435 -2.258 -11.516 1.00 88.38 101 VAL A N 1
ATOM 835 C CA . VAL A 1 101 ? -8.566 -3.124 -11.119 1.00 88.38 101 VAL A CA 1
ATOM 836 C C . VAL A 1 101 ? -9.596 -3.344 -12.235 1.00 88.38 101 VAL A C 1
ATOM 838 O O . VAL A 1 101 ? -10.313 -4.342 -12.232 1.00 88.38 101 VAL A O 1
ATOM 841 N N . ASP A 1 102 ? -9.663 -2.422 -13.195 1.00 87.06 102 ASP A N 1
ATOM 842 C CA . ASP A 1 102 ? -10.537 -2.451 -14.369 1.00 87.06 102 ASP A CA 1
ATOM 843 C C . ASP A 1 102 ? -9.917 -3.185 -15.576 1.00 87.06 102 ASP A C 1
ATOM 845 O O . ASP A 1 102 ? -10.540 -3.278 -16.635 1.00 87.06 102 ASP A O 1
ATOM 849 N N . GLY A 1 103 ? -8.694 -3.709 -15.433 1.00 89.19 103 GLY A N 1
ATOM 850 C CA . GLY A 1 103 ? -7.912 -4.316 -16.511 1.00 89.19 103 GLY A CA 1
ATOM 851 C C . GLY A 1 103 ? -7.189 -3.307 -17.413 1.00 89.19 103 GLY A C 1
ATOM 852 O O . GLY A 1 103 ? -6.474 -3.719 -18.330 1.00 89.19 103 GLY A O 1
ATOM 853 N N . GLY A 1 104 ? -7.346 -2.004 -17.161 1.00 90.25 104 GLY A N 1
ATOM 854 C CA . GLY A 1 104 ? -6.629 -0.926 -17.832 1.00 90.25 104 GLY A CA 1
ATOM 855 C C . GLY A 1 104 ? -5.181 -0.782 -17.354 1.00 90.25 104 GLY A C 1
ATOM 856 O O . GLY A 1 104 ? -4.641 -1.625 -16.638 1.00 90.25 104 GLY A O 1
ATOM 857 N N . ASN A 1 105 ? -4.516 0.301 -17.752 1.00 89.88 105 ASN A N 1
ATOM 858 C CA . ASN A 1 105 ? -3.173 0.609 -17.256 1.00 89.88 105 ASN A CA 1
ATOM 859 C C . ASN A 1 105 ? -3.239 1.086 -15.792 1.00 89.88 105 ASN A C 1
ATOM 861 O O . ASN A 1 105 ? -4.152 1.821 -15.424 1.00 89.88 105 ASN A O 1
ATOM 865 N N . VAL A 1 106 ? -2.260 0.704 -14.960 1.00 86.06 106 VAL A N 1
ATOM 866 C CA . VAL A 1 106 ? -2.166 1.224 -13.583 1.00 86.06 106 VAL A CA 1
ATOM 867 C C . VAL A 1 106 ? -1.707 2.679 -13.647 1.00 86.06 106 VAL A C 1
ATOM 869 O O . VAL A 1 106 ? -0.564 2.951 -14.013 1.00 86.06 106 VAL A O 1
ATOM 872 N N . ALA A 1 107 ? -2.578 3.614 -13.275 1.00 74.88 107 ALA A N 1
ATOM 873 C CA . ALA A 1 107 ? -2.316 5.053 -13.331 1.00 74.88 107 ALA A CA 1
ATOM 874 C C . ALA A 1 107 ? -1.497 5.567 -12.128 1.00 74.88 107 ALA A C 1
ATOM 876 O O . ALA A 1 107 ? -1.808 6.606 -11.563 1.00 74.88 107 ALA A O 1
ATOM 877 N N . HIS A 1 108 ? -0.441 4.850 -11.742 1.00 82.88 108 HIS A N 1
ATOM 878 C CA . HIS A 1 108 ? 0.354 5.158 -10.553 1.00 82.88 108 HIS A CA 1
ATOM 879 C C . HIS A 1 108 ? 1.704 5.770 -10.939 1.00 82.88 108 HIS A C 1
ATOM 881 O O . HIS A 1 108 ? 2.581 5.102 -11.496 1.00 82.88 108 HIS A O 1
ATOM 887 N N . HIS A 1 109 ? 1.909 7.044 -10.611 1.00 80.88 109 HIS A N 1
ATOM 888 C CA . HIS A 1 109 ? 3.030 7.845 -11.120 1.00 80.88 109 HIS A CA 1
ATOM 889 C C . HIS A 1 109 ? 4.432 7.366 -10.693 1.00 80.88 109 HIS A C 1
ATOM 891 O O . HIS A 1 109 ? 5.426 7.741 -11.319 1.00 80.88 109 HIS A O 1
ATOM 897 N N . TRP A 1 110 ? 4.544 6.523 -9.660 1.00 85.06 110 TRP A N 1
ATOM 898 C CA . TRP A 1 110 ? 5.820 5.892 -9.292 1.00 85.06 110 TRP A CA 1
ATOM 899 C C . TRP A 1 110 ? 6.186 4.672 -10.159 1.00 85.06 110 TRP A C 1
ATOM 901 O O . TRP A 1 110 ? 7.317 4.203 -10.083 1.00 85.06 110 TRP A O 1
ATOM 911 N N . LEU A 1 111 ? 5.293 4.155 -11.009 1.00 85.75 111 LEU A N 1
ATOM 912 C CA . LEU A 1 111 ? 5.606 3.021 -11.898 1.00 85.75 111 LEU A CA 1
ATOM 913 C C . LEU A 1 111 ? 6.409 3.432 -13.141 1.00 85.75 111 LEU A C 1
ATOM 915 O O . LEU A 1 111 ? 7.017 2.588 -13.804 1.00 85.75 111 LEU A O 1
ATOM 919 N N . ALA A 1 112 ? 6.422 4.727 -13.457 1.00 84.31 112 ALA A N 1
ATOM 920 C CA . ALA A 1 112 ? 7.102 5.286 -14.614 1.00 84.31 112 ALA A CA 1
ATOM 921 C C . ALA A 1 112 ? 8.369 6.058 -14.213 1.00 84.31 112 ALA A C 1
ATOM 923 O O . ALA A 1 112 ? 8.443 6.700 -13.160 1.00 84.31 112 ALA A O 1
ATOM 924 N N . ARG A 1 113 ? 9.377 6.014 -15.092 1.00 78.38 113 ARG A N 1
ATOM 925 C CA . ARG A 1 113 ? 10.626 6.770 -14.928 1.00 78.38 113 ARG A CA 1
ATOM 926 C C . ARG A 1 113 ? 10.416 8.269 -15.130 1.00 78.38 113 ARG A C 1
ATOM 928 O O . ARG A 1 113 ? 10.905 9.074 -14.343 1.00 78.38 113 ARG A O 1
ATOM 935 N N . GLU A 1 114 ? 9.711 8.622 -16.200 1.00 71.12 114 GLU A N 1
ATOM 936 C CA . GLU A 1 114 ? 9.451 10.002 -16.605 1.00 71.12 114 GLU A CA 1
ATOM 937 C C . GLU A 1 114 ? 8.177 10.539 -15.940 1.00 71.12 114 GLU A C 1
ATOM 939 O O . GLU A 1 114 ? 7.248 9.786 -15.643 1.00 71.12 114 GLU A O 1
ATOM 944 N N . ALA A 1 115 ? 8.141 11.850 -15.684 1.00 55.16 115 ALA A N 1
ATOM 945 C CA . ALA A 1 115 ? 6.965 12.508 -15.127 1.00 55.16 115 ALA A CA 1
ATOM 946 C C . ALA A 1 115 ? 5.776 12.435 -16.104 1.00 55.16 115 ALA A C 1
ATOM 948 O O . ALA A 1 115 ? 5.959 12.396 -17.320 1.00 55.16 115 ALA A O 1
ATOM 949 N N . GLN A 1 116 ? 4.566 12.410 -15.537 1.00 54.38 116 GLN A N 1
ATOM 950 C CA . GLN A 1 116 ? 3.265 12.324 -16.212 1.00 54.38 116 GLN A CA 1
ATOM 951 C C . GLN A 1 116 ? 3.213 13.041 -17.578 1.00 54.38 116 GLN A C 1
ATOM 953 O O . GLN A 1 116 ? 3.589 14.207 -17.685 1.00 54.38 116 GLN A O 1
ATOM 958 N N . GLY A 1 117 ? 2.680 12.367 -18.606 1.00 55.31 117 GLY A N 1
ATOM 959 C CA . GLY A 1 117 ? 2.377 13.017 -19.890 1.00 55.31 117 GLY A CA 1
ATOM 960 C C . GLY A 1 117 ? 2.330 12.116 -21.126 1.00 55.31 117 GLY A C 1
ATOM 961 O O . GLY A 1 117 ? 1.839 12.558 -22.161 1.00 55.31 117 GLY A O 1
ATOM 962 N N . GLN A 1 118 ? 2.808 10.869 -21.043 1.00 63.06 118 GLN A N 1
ATOM 963 C CA . GLN A 1 118 ? 2.681 9.889 -22.128 1.00 63.06 118 GLN A CA 1
ATOM 964 C C . GLN A 1 118 ? 1.955 8.634 -21.638 1.00 63.06 118 GLN A C 1
ATOM 966 O O . GLN A 1 118 ? 2.489 7.889 -20.819 1.00 63.06 118 GLN A O 1
ATOM 971 N N . ASP A 1 119 ? 0.757 8.377 -22.167 1.00 64.81 119 ASP A N 1
ATOM 972 C CA . ASP A 1 119 ? -0.063 7.207 -21.809 1.00 64.81 119 ASP A CA 1
ATOM 973 C C . ASP A 1 119 ? 0.679 5.877 -22.014 1.00 64.81 119 ASP A C 1
ATOM 975 O O . ASP A 1 119 ? 0.503 4.932 -21.245 1.00 64.81 119 ASP A O 1
ATOM 979 N N . SER A 1 120 ? 1.573 5.809 -23.009 1.00 71.56 120 SER A N 1
ATOM 980 C CA . SER A 1 120 ? 2.388 4.622 -23.289 1.00 71.56 120 SER A CA 1
ATOM 981 C C . SER A 1 120 ? 3.373 4.265 -22.175 1.00 71.56 120 SER A C 1
ATOM 983 O O . SER A 1 120 ? 3.803 3.115 -22.105 1.00 71.56 120 SER A O 1
ATOM 985 N N . SER A 1 121 ? 3.719 5.208 -21.294 1.00 78.56 121 SER A N 1
ATOM 986 C CA . SER A 1 121 ? 4.638 4.972 -20.173 1.00 78.56 121 SER A CA 1
ATOM 987 C C . SER A 1 121 ? 4.062 4.037 -19.107 1.00 78.56 121 SER A C 1
ATOM 989 O O . SER A 1 121 ? 4.818 3.518 -18.289 1.00 78.56 121 SER A O 1
ATOM 991 N N . TYR A 1 122 ? 2.746 3.799 -19.135 1.00 83.19 122 TYR A N 1
ATOM 992 C CA . TYR A 1 122 ? 2.033 2.932 -18.194 1.00 83.19 122 TYR A CA 1
ATOM 993 C C . TYR A 1 122 ? 1.609 1.590 -18.806 1.00 83.19 122 TYR A C 1
ATOM 995 O O . TYR A 1 122 ? 0.854 0.834 -18.192 1.00 83.19 122 TYR A O 1
ATOM 1003 N N . ASN A 1 123 ? 2.085 1.277 -20.014 1.00 89.38 123 ASN A N 1
ATOM 1004 C CA . ASN A 1 123 ? 1.848 -0.027 -20.622 1.00 89.38 123 ASN A CA 1
ATOM 1005 C C . ASN A 1 123 ? 2.587 -1.124 -19.851 1.00 89.38 123 ASN A C 1
ATOM 1007 O O . ASN A 1 123 ? 3.692 -0.915 -19.344 1.00 89.38 123 ASN A O 1
ATOM 1011 N N . HIS A 1 124 ? 1.989 -2.314 -19.819 1.00 92.50 124 HIS A N 1
ATOM 1012 C CA . HIS A 1 124 ? 2.514 -3.471 -19.099 1.00 92.50 124 HIS A CA 1
ATOM 1013 C C . HIS A 1 124 ? 3.992 -3.741 -19.407 1.00 92.50 124 HIS A C 1
ATOM 1015 O O . HIS A 1 124 ? 4.788 -3.866 -18.482 1.00 92.50 124 HIS A O 1
ATOM 1021 N N . GLU A 1 125 ? 4.373 -3.769 -20.683 1.00 93.00 125 GLU A N 1
ATOM 1022 C CA . GLU A 1 125 ? 5.730 -4.101 -21.123 1.00 93.00 125 GLU A CA 1
ATOM 1023 C C . GLU A 1 125 ? 6.754 -3.056 -20.658 1.00 93.00 125 GLU A C 1
ATOM 1025 O O . GLU A 1 125 ? 7.880 -3.397 -20.296 1.00 93.00 125 GLU A O 1
ATOM 1030 N N . VAL A 1 126 ? 6.355 -1.780 -20.631 1.00 91.50 126 VAL A N 1
ATOM 1031 C CA . VAL A 1 126 ? 7.202 -0.681 -20.151 1.00 91.50 126 VAL A CA 1
ATOM 1032 C C . VAL A 1 126 ? 7.394 -0.789 -18.643 1.00 91.50 126 VAL A C 1
ATOM 1034 O O . VAL A 1 126 ? 8.521 -0.698 -18.162 1.00 91.50 126 VAL A O 1
ATOM 1037 N N . ILE A 1 127 ? 6.317 -1.034 -17.893 1.00 92.44 127 ILE A N 1
ATOM 1038 C CA . ILE A 1 127 ? 6.396 -1.158 -16.436 1.00 92.44 127 ILE A CA 1
ATOM 1039 C C . ILE A 1 127 ? 7.190 -2.413 -16.035 1.00 92.44 127 ILE A C 1
ATOM 1041 O O . ILE A 1 127 ? 8.021 -2.336 -15.133 1.00 92.44 127 ILE A O 1
ATOM 1045 N N . VAL A 1 128 ? 7.000 -3.549 -16.720 1.00 95.31 128 VAL A N 1
ATOM 1046 C CA . VAL A 1 128 ? 7.815 -4.758 -16.502 1.00 95.31 128 VAL A CA 1
ATOM 1047 C C . VAL A 1 128 ? 9.290 -4.440 -16.700 1.00 95.31 128 VAL A C 1
ATOM 1049 O O . VAL A 1 128 ? 10.091 -4.728 -15.815 1.00 95.31 128 VAL A O 1
ATOM 1052 N N . LYS A 1 129 ? 9.643 -3.767 -17.801 1.00 93.69 129 LYS A N 1
ATOM 1053 C CA . LYS A 1 129 ? 11.028 -3.362 -18.041 1.00 93.69 129 LYS A CA 1
ATOM 1054 C C . LYS A 1 129 ? 11.573 -2.475 -16.916 1.00 93.69 129 LYS A C 1
ATOM 1056 O O . LYS A 1 129 ? 12.688 -2.702 -16.459 1.00 93.69 129 LYS A O 1
ATOM 1061 N N . ASN A 1 130 ? 10.798 -1.499 -16.444 1.00 92.88 130 ASN A N 1
ATOM 1062 C CA . ASN A 1 130 ? 11.210 -0.622 -15.343 1.00 92.88 130 ASN A CA 1
ATOM 1063 C C . ASN A 1 130 ? 11.526 -1.419 -14.065 1.00 92.88 130 ASN A C 1
ATOM 1065 O O . ASN A 1 130 ? 12.511 -1.143 -13.381 1.00 92.88 130 ASN A O 1
ATOM 1069 N N . PHE A 1 131 ? 10.707 -2.426 -13.752 1.00 94.56 131 PHE A N 1
ATOM 1070 C CA . PHE A 1 131 ? 10.933 -3.309 -12.611 1.00 94.56 131 PHE A CA 1
ATOM 1071 C C . PHE A 1 131 ? 12.145 -4.226 -12.794 1.00 94.56 131 PHE A C 1
ATOM 1073 O O . PHE A 1 131 ? 12.945 -4.390 -11.870 1.00 94.56 131 PHE A O 1
ATOM 1080 N N . GLU A 1 132 ? 12.324 -4.790 -13.983 1.00 94.88 132 GLU A N 1
ATOM 1081 C CA . GLU A 1 132 ? 13.483 -5.627 -14.295 1.00 94.88 132 GLU A CA 1
ATOM 1082 C C . GLU A 1 132 ? 14.796 -4.835 -14.244 1.00 94.88 132 GLU A C 1
ATOM 1084 O O . GLU A 1 132 ? 15.784 -5.337 -13.706 1.00 94.88 132 GLU A O 1
ATOM 1089 N N . ASP A 1 133 ? 14.797 -3.578 -14.700 1.00 94.31 133 ASP A N 1
ATOM 1090 C CA . ASP A 1 133 ? 15.964 -2.686 -14.657 1.00 94.31 133 ASP A CA 1
ATOM 1091 C C . ASP A 1 133 ? 16.437 -2.426 -13.205 1.00 94.31 133 ASP A C 1
ATOM 1093 O O . ASP A 1 133 ? 17.631 -2.260 -12.957 1.00 94.31 133 ASP A O 1
ATOM 1097 N N . ILE A 1 134 ? 15.538 -2.464 -12.209 1.00 94.38 134 ILE A N 1
ATOM 1098 C CA . ILE A 1 134 ? 15.899 -2.367 -10.777 1.00 94.38 134 ILE A CA 1
ATOM 1099 C C . ILE A 1 134 ? 16.169 -3.737 -10.126 1.00 94.38 134 ILE A C 1
ATOM 1101 O O . ILE A 1 134 ? 16.438 -3.830 -8.922 1.00 94.38 134 ILE A O 1
ATOM 1105 N N . GLY A 1 135 ? 16.126 -4.813 -10.912 1.00 94.81 135 GLY A N 1
ATOM 1106 C CA . GLY A 1 135 ? 16.324 -6.192 -10.473 1.00 94.81 135 GLY A CA 1
ATOM 1107 C C . GLY A 1 135 ? 15.134 -6.793 -9.721 1.00 94.81 135 GLY A C 1
ATOM 1108 O O . GLY A 1 135 ? 15.329 -7.756 -8.976 1.00 94.81 135 GLY A O 1
ATOM 1109 N N . MET A 1 136 ? 13.934 -6.224 -9.870 1.00 95.31 136 MET A N 1
ATOM 1110 C CA . MET A 1 136 ? 12.700 -6.777 -9.318 1.00 95.31 136 MET A CA 1
ATOM 1111 C C . MET A 1 136 ? 12.146 -7.852 -10.257 1.00 95.31 136 MET A C 1
ATOM 1113 O O . MET A 1 136 ? 12.017 -7.652 -11.462 1.00 95.31 136 MET A O 1
ATOM 1117 N N . TYR A 1 137 ? 11.817 -9.013 -9.694 1.00 93.12 137 TYR A N 1
ATOM 1118 C CA . TYR A 1 137 ? 11.335 -10.151 -10.471 1.00 93.12 137 TYR A CA 1
ATOM 1119 C C . TYR A 1 137 ? 9.859 -9.975 -10.835 1.00 93.12 137 TYR A C 1
ATOM 1121 O O . TYR A 1 137 ? 9.012 -9.864 -9.952 1.00 93.12 137 TYR A O 1
ATOM 1129 N N . CYS A 1 138 ? 9.553 -10.031 -12.130 1.00 93.25 138 CYS A N 1
ATOM 1130 C CA . CYS A 1 138 ? 8.196 -9.925 -12.672 1.00 93.25 138 CYS A CA 1
ATOM 1131 C C . CYS A 1 138 ? 7.589 -11.300 -13.008 1.00 93.25 138 CYS A C 1
ATOM 1133 O O . CYS A 1 138 ? 6.917 -11.459 -14.021 1.00 93.25 138 CYS A O 1
ATOM 1135 N N . SER A 1 139 ? 7.862 -12.321 -12.187 1.00 91.44 139 SER A N 1
ATOM 1136 C CA . SER A 1 139 ? 7.340 -13.684 -12.392 1.00 91.44 139 SER A CA 1
ATOM 1137 C C . SER A 1 139 ? 5.922 -13.885 -11.858 1.00 91.44 139 SER A C 1
ATOM 1139 O O . SER A 1 139 ? 5.262 -14.853 -12.221 1.00 91.44 139 SER A O 1
ATOM 1141 N N . GLU A 1 140 ? 5.478 -13.008 -10.961 1.00 94.75 140 GLU A N 1
ATOM 1142 C CA . GLU A 1 140 ? 4.136 -13.018 -10.390 1.00 94.75 140 GLU A CA 1
ATOM 1143 C C . GLU A 1 140 ? 3.629 -11.582 -10.248 1.00 94.75 140 GLU A C 1
ATOM 1145 O O . GLU A 1 140 ? 4.369 -10.701 -9.800 1.00 94.75 140 GLU A O 1
ATOM 1150 N N . PHE A 1 141 ? 2.364 -11.357 -10.607 1.00 97.00 141 PHE A N 1
ATOM 1151 C CA . PHE A 1 141 ? 1.678 -10.092 -10.375 1.00 97.00 141 PHE A CA 1
ATOM 1152 C C . PHE A 1 141 ? 0.567 -10.312 -9.361 1.00 97.00 141 PHE A C 1
ATOM 1154 O O . PHE A 1 141 ? -0.286 -11.185 -9.539 1.00 97.00 141 PHE A O 1
ATOM 1161 N N . VAL A 1 142 ? 0.611 -9.539 -8.283 1.00 96.88 142 VAL A N 1
ATOM 1162 C CA . VAL A 1 142 ? -0.310 -9.624 -7.154 1.00 96.88 142 VAL A CA 1
ATOM 1163 C C . VAL A 1 142 ? -1.118 -8.346 -7.051 1.00 96.88 142 VAL A C 1
ATOM 1165 O O . VAL A 1 142 ? -0.648 -7.275 -7.437 1.00 96.88 142 VAL A O 1
ATOM 1168 N N . PHE A 1 143 ? -2.320 -8.453 -6.507 1.00 94.75 143 PHE A N 1
ATOM 1169 C CA . PHE A 1 143 ? -3.144 -7.295 -6.221 1.00 94.75 143 PHE A CA 1
ATOM 1170 C C . PHE A 1 143 ? -2.524 -6.466 -5.093 1.00 94.75 143 PHE A C 1
ATOM 1172 O O . PHE A 1 143 ? -2.185 -6.978 -4.023 1.00 94.75 143 PHE A O 1
ATOM 1179 N N . ALA A 1 144 ? -2.380 -5.172 -5.345 1.00 94.44 144 ALA A N 1
ATOM 1180 C CA . ALA A 1 144 ? -1.808 -4.201 -4.437 1.00 94.44 144 ALA A CA 1
ATOM 1181 C C . ALA A 1 144 ? -2.689 -2.957 -4.380 1.00 94.44 144 ALA A C 1
ATOM 1183 O O . ALA A 1 144 ? -3.187 -2.466 -5.392 1.00 94.44 144 ALA A O 1
ATOM 1184 N N . HIS A 1 145 ? -2.833 -2.432 -3.170 1.00 91.94 145 HIS A N 1
ATOM 1185 C CA . HIS A 1 145 ? -3.548 -1.190 -2.908 1.00 91.94 145 HIS A CA 1
ATOM 1186 C C . HIS A 1 145 ? -2.783 0.055 -3.395 1.00 91.94 145 HIS A C 1
ATOM 1188 O O . HIS A 1 145 ? -3.392 1.057 -3.736 1.00 91.94 145 HIS A O 1
ATOM 1194 N N . ASN A 1 146 ? -1.448 -0.015 -3.436 1.00 90.94 146 ASN A N 1
ATOM 1195 C CA . ASN A 1 146 ? -0.520 1.049 -3.842 1.00 90.94 146 ASN A CA 1
ATOM 1196 C C . ASN A 1 146 ? -0.540 2.358 -3.014 1.00 90.94 146 ASN A C 1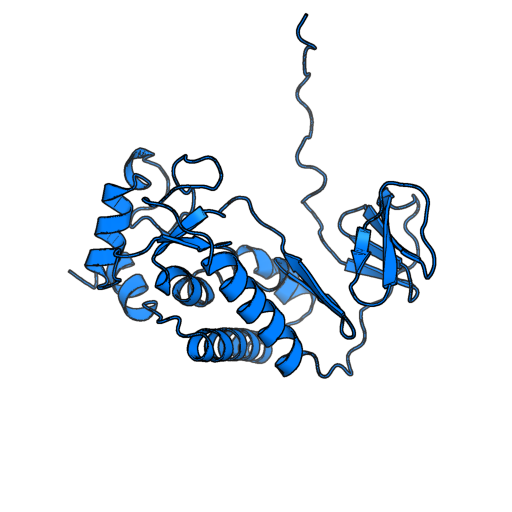
ATOM 1198 O O . ASN A 1 146 ? 0.406 3.130 -3.108 1.00 90.94 146 ASN A O 1
ATOM 1202 N N . HIS A 1 147 ? -1.481 2.550 -2.087 1.00 88.31 147 HIS A N 1
ATOM 1203 C CA . HIS A 1 147 ? -1.461 3.650 -1.114 1.00 88.31 147 HIS A CA 1
ATOM 1204 C C . HIS A 1 147 ? -1.186 3.142 0.315 1.00 88.31 147 HIS A C 1
ATOM 1206 O O . HIS A 1 147 ? -2.092 2.954 1.123 1.00 88.31 147 HIS A O 1
ATOM 1212 N N . MET A 1 148 ? 0.079 2.858 0.648 1.00 85.06 148 MET A N 1
ATOM 1213 C CA . MET A 1 148 ? 0.469 2.463 2.014 1.00 85.06 148 MET A CA 1
ATOM 1214 C C . MET A 1 148 ? 0.876 3.686 2.842 1.00 85.06 148 MET A C 1
ATOM 1216 O O . MET A 1 148 ? 2.051 3.884 3.150 1.00 85.06 148 MET A O 1
ATOM 1220 N N . MET A 1 149 ? -0.109 4.498 3.207 1.00 85.50 149 MET A N 1
ATOM 1221 C CA . MET A 1 149 ? 0.080 5.689 4.037 1.00 85.50 149 MET A CA 1
ATOM 1222 C C . MET A 1 149 ? -0.938 5.714 5.184 1.00 85.50 149 MET A C 1
ATOM 1224 O O . MET A 1 149 ? -1.985 5.078 5.062 1.00 85.50 149 MET A O 1
ATOM 1228 N N . PRO A 1 150 ? -0.682 6.439 6.289 1.00 81.31 150 PRO A N 1
ATOM 1229 C CA . PRO A 1 150 ? -1.567 6.421 7.455 1.00 81.31 150 PRO A CA 1
ATOM 1230 C C . PRO A 1 150 ? -3.037 6.728 7.141 1.00 81.31 150 PRO A C 1
ATOM 1232 O O . PRO A 1 150 ? -3.921 6.050 7.652 1.00 81.31 150 PRO A O 1
ATOM 1235 N N . LEU A 1 151 ? -3.309 7.697 6.256 1.00 82.50 151 LEU A N 1
ATOM 1236 C CA . LEU A 1 151 ? -4.676 8.115 5.914 1.00 82.50 151 LEU A CA 1
ATOM 1237 C C . LEU A 1 151 ? -5.475 7.047 5.144 1.00 82.50 151 LEU A C 1
ATOM 1239 O O . LEU A 1 151 ? -6.698 7.132 5.044 1.00 82.50 151 LEU A O 1
ATOM 1243 N N . SER A 1 152 ? -4.803 6.030 4.609 1.00 86.06 152 SER A N 1
ATOM 1244 C CA . SER A 1 152 ? -5.445 4.944 3.872 1.00 86.06 152 SER A CA 1
ATOM 1245 C C . SER A 1 152 ? -6.091 3.894 4.770 1.00 86.06 152 SER A C 1
ATOM 1247 O O . SER A 1 152 ? -6.762 3.005 4.253 1.00 86.06 152 SER A O 1
ATOM 1249 N N . PHE A 1 153 ? -5.908 3.959 6.090 1.00 83.69 153 PHE A N 1
ATOM 1250 C CA . PHE A 1 153 ? -6.375 2.926 7.011 1.00 83.69 153 PHE A CA 1
ATOM 1251 C C . PHE A 1 153 ? -7.312 3.491 8.068 1.00 83.69 153 PHE A C 1
ATOM 1253 O O . PHE A 1 153 ? -7.025 4.504 8.700 1.00 83.69 153 PHE A O 1
ATOM 1260 N N . MET A 1 154 ? -8.412 2.780 8.304 1.00 78.56 154 MET A N 1
ATOM 1261 C CA . MET A 1 154 ? -9.248 2.960 9.484 1.00 78.56 154 MET A CA 1
ATOM 1262 C C . MET A 1 154 ? -8.988 1.811 10.436 1.00 78.56 154 MET A C 1
ATOM 1264 O O . MET A 1 154 ? -9.178 0.647 10.079 1.00 78.56 154 MET A O 1
ATOM 1268 N N . VAL A 1 155 ? -8.547 2.139 11.640 1.00 73.12 155 VAL A N 1
ATOM 1269 C CA . VAL A 1 155 ? -8.137 1.165 12.645 1.00 73.12 155 VAL A CA 1
ATOM 1270 C C . VAL A 1 155 ? -8.844 1.491 13.951 1.00 73.12 155 VAL A C 1
ATOM 1272 O O . VAL A 1 155 ? -8.905 2.649 14.354 1.00 73.12 155 VAL A O 1
ATOM 1275 N N . ASP A 1 156 ? -9.408 0.472 14.581 1.00 71.38 156 ASP A N 1
ATOM 1276 C CA . ASP A 1 156 ? -10.001 0.538 15.910 1.00 71.38 156 ASP A CA 1
ATOM 1277 C C . ASP A 1 156 ? -9.145 -0.264 16.885 1.00 71.38 156 ASP A C 1
ATOM 1279 O O . ASP A 1 156 ? -8.635 -1.342 16.574 1.00 71.38 156 ASP A O 1
ATOM 1283 N N . GLU A 1 157 ? -8.998 0.267 18.092 1.00 62.62 157 GLU A N 1
ATOM 1284 C CA . GLU A 1 157 ? -8.128 -0.301 19.121 1.00 62.62 157 GLU A CA 1
ATOM 1285 C C . GLU A 1 157 ? -8.528 -1.721 19.537 1.00 62.62 157 GLU A C 1
ATOM 1287 O O . GLU A 1 157 ? -7.678 -2.513 19.945 1.00 62.62 157 GLU A O 1
ATOM 1292 N N . LYS A 1 158 ? -9.823 -2.043 19.473 1.00 61.12 158 LYS A N 1
ATOM 1293 C CA . LYS A 1 158 ? -10.387 -3.307 19.961 1.00 61.12 158 LYS A CA 1
ATOM 1294 C C . LYS A 1 158 ? -10.683 -4.288 18.835 1.00 61.12 158 LYS A C 1
ATOM 1296 O O . LYS A 1 158 ? -10.685 -5.493 19.074 1.00 61.12 158 LYS A O 1
ATOM 1301 N N . GLN A 1 159 ? -10.955 -3.782 17.639 1.00 62.06 159 GLN A N 1
ATOM 1302 C CA . GLN A 1 159 ? -11.402 -4.562 16.485 1.00 62.06 159 GLN A CA 1
ATOM 1303 C C . GLN A 1 159 ? -10.329 -4.688 15.400 1.00 62.06 159 GLN A C 1
ATOM 1305 O O . GLN A 1 159 ? -10.442 -5.527 14.512 1.00 62.06 159 GLN A O 1
ATOM 1310 N N . GLY A 1 160 ? -9.253 -3.904 15.476 1.00 70.31 160 GLY A N 1
ATOM 1311 C CA . GLY A 1 160 ? -8.183 -3.931 14.488 1.00 70.31 160 GLY A CA 1
ATOM 1312 C C . GLY A 1 160 ? -8.519 -3.119 13.241 1.00 70.31 160 GLY A C 1
ATOM 1313 O O . GLY A 1 160 ? -9.047 -2.014 13.328 1.00 70.31 160 GLY A O 1
ATOM 1314 N N . LEU A 1 161 ? -8.152 -3.625 12.062 1.00 76.75 161 LEU A N 1
ATOM 1315 C CA . LEU A 1 161 ? -8.386 -2.916 10.802 1.00 76.75 161 LEU A CA 1
ATOM 1316 C C . LEU A 1 161 ? -9.876 -2.940 10.435 1.00 76.75 161 LEU A C 1
ATOM 1318 O O . LEU A 1 161 ? -10.402 -3.976 10.040 1.00 76.75 161 LEU A O 1
ATOM 1322 N N . LEU A 1 162 ? -10.523 -1.778 10.501 1.00 73.75 162 LEU A N 1
ATOM 1323 C CA . LEU A 1 162 ? -11.920 -1.594 10.114 1.00 73.75 162 LEU A CA 1
ATOM 1324 C C . LEU A 1 162 ? -12.092 -1.356 8.610 1.00 73.75 162 LEU A C 1
ATOM 1326 O O . LEU A 1 162 ? -13.140 -1.666 8.047 1.00 73.75 162 LEU A O 1
ATOM 1330 N N . GLY A 1 163 ? -11.093 -0.765 7.950 1.00 75.69 163 GLY A N 1
ATOM 1331 C CA . GLY A 1 163 ? -11.210 -0.426 6.537 1.00 75.69 163 GLY A CA 1
ATOM 1332 C C . GLY A 1 163 ? -9.924 0.074 5.895 1.00 75.69 163 GLY A C 1
ATOM 1333 O O . GLY A 1 163 ? -9.012 0.554 6.566 1.00 75.69 163 GLY A O 1
ATOM 1334 N N . ILE A 1 164 ? -9.887 -0.037 4.568 1.00 83.88 164 ILE A N 1
ATOM 1335 C CA . ILE A 1 164 ? -8.841 0.511 3.701 1.00 83.88 164 ILE A CA 1
ATOM 1336 C C . ILE A 1 164 ? -9.515 1.461 2.703 1.00 83.88 164 ILE A C 1
ATOM 1338 O O . ILE A 1 164 ? -10.562 1.123 2.138 1.00 83.88 164 ILE A O 1
ATOM 1342 N N . PHE A 1 165 ? -8.921 2.628 2.476 1.00 84.00 165 PHE A N 1
ATOM 1343 C CA . PHE A 1 165 ? -9.379 3.661 1.545 1.00 84.00 165 PHE A CA 1
ATOM 1344 C C . PHE A 1 165 ? -8.271 4.053 0.567 1.00 84.00 165 PHE A C 1
ATOM 1346 O O . PHE A 1 165 ? -7.104 3.831 0.864 1.00 84.00 165 PHE A O 1
ATOM 1353 N N . MET A 1 166 ? -8.647 4.777 -0.498 1.00 84.88 166 MET A N 1
ATOM 1354 C CA . MET A 1 166 ? -7.769 5.218 -1.604 1.00 84.88 166 MET A CA 1
ATOM 1355 C C . MET A 1 166 ? -7.441 4.094 -2.593 1.00 84.88 166 MET A C 1
ATOM 1357 O O . MET A 1 166 ? -6.296 3.792 -2.899 1.00 84.88 166 MET A O 1
ATOM 1361 N N . TRP A 1 167 ? -8.499 3.461 -3.104 1.00 86.69 167 TRP A N 1
ATOM 1362 C CA . TRP A 1 167 ? -8.416 2.361 -4.068 1.00 86.69 167 TRP A CA 1
ATOM 1363 C C . TRP A 1 167 ? -8.185 2.809 -5.519 1.00 86.69 167 TRP A C 1
ATOM 1365 O O . TRP A 1 167 ? -8.180 1.968 -6.415 1.00 86.69 167 TRP A O 1
ATOM 1375 N N . ASP A 1 168 ? -8.051 4.108 -5.781 1.00 84.88 168 ASP A N 1
ATOM 1376 C CA . ASP A 1 168 ? -7.982 4.677 -7.128 1.00 84.88 168 ASP A CA 1
ATOM 1377 C C . ASP A 1 168 ? -6.712 4.291 -7.896 1.00 84.88 168 ASP A C 1
ATOM 1379 O O . ASP A 1 168 ? -6.766 4.158 -9.118 1.00 84.88 168 ASP A O 1
ATOM 1383 N N . GLU A 1 169 ? -5.612 3.999 -7.197 1.00 88.00 169 GLU A N 1
ATOM 1384 C CA . GLU A 1 169 ? -4.386 3.469 -7.808 1.00 88.00 169 GLU A CA 1
ATOM 1385 C C . GLU A 1 169 ? -4.201 1.953 -7.591 1.00 88.00 169 GLU A C 1
ATOM 1387 O O . GLU A 1 169 ? -3.137 1.402 -7.895 1.00 88.00 169 GLU A O 1
ATOM 1392 N N . ALA A 1 170 ? -5.221 1.245 -7.090 1.00 91.44 170 ALA A N 1
ATOM 1393 C CA . ALA A 1 170 ? -5.132 -0.193 -6.865 1.00 91.44 170 ALA A CA 1
ATOM 1394 C C . ALA A 1 170 ? -5.016 -0.976 -8.185 1.00 91.44 170 ALA A C 1
ATOM 1396 O O . ALA A 1 170 ? -5.608 -0.642 -9.216 1.00 91.44 170 ALA A O 1
ATOM 1397 N N . GLY A 1 171 ? -4.252 -2.064 -8.156 1.00 94.44 171 GLY A N 1
ATOM 1398 C CA . GLY A 1 171 ? -4.009 -2.869 -9.347 1.00 94.44 171 GLY A CA 1
ATOM 1399 C C . GLY A 1 171 ? -3.054 -4.024 -9.104 1.00 94.44 171 GLY A C 1
ATOM 1400 O O . GLY A 1 171 ? -2.668 -4.316 -7.977 1.00 94.44 171 GLY A O 1
ATOM 1401 N N . PHE A 1 172 ? -2.671 -4.689 -10.183 1.00 96.62 172 PHE A N 1
ATOM 1402 C CA . PHE A 1 172 ? -1.757 -5.818 -10.180 1.00 96.62 172 PHE A CA 1
ATOM 1403 C C . PHE A 1 172 ? -0.342 -5.361 -10.518 1.00 96.62 172 PHE A C 1
ATOM 1405 O O . PHE A 1 172 ? -0.119 -4.690 -11.524 1.00 96.62 172 PHE A O 1
ATOM 1412 N N . VAL A 1 173 ? 0.613 -5.724 -9.668 1.00 96.56 173 VAL A N 1
ATOM 1413 C CA . VAL A 1 173 ? 2.022 -5.292 -9.699 1.00 96.56 173 VAL A CA 1
ATOM 1414 C C . VAL A 1 173 ? 2.917 -6.443 -9.227 1.00 96.56 173 VAL A C 1
ATOM 1416 O O . VAL A 1 173 ? 2.406 -7.389 -8.624 1.00 96.56 173 VAL A O 1
ATOM 1419 N N . PRO A 1 174 ? 4.242 -6.418 -9.456 1.00 96.81 174 PRO A N 1
ATOM 1420 C CA . PRO A 1 174 ? 5.122 -7.436 -8.894 1.00 96.81 174 PRO A CA 1
ATOM 1421 C C . PRO A 1 174 ? 5.006 -7.500 -7.371 1.00 96.81 174 PRO A C 1
ATOM 1423 O O . PRO A 1 174 ? 4.907 -6.468 -6.709 1.00 96.81 174 PRO A O 1
ATOM 1426 N N . LYS A 1 175 ? 5.064 -8.703 -6.796 1.00 95.81 175 LYS A N 1
ATOM 1427 C CA . LYS A 1 175 ? 4.867 -8.907 -5.350 1.00 95.81 175 LYS A CA 1
ATOM 1428 C C . LYS A 1 175 ? 5.722 -7.996 -4.473 1.00 95.81 175 LYS A C 1
ATOM 1430 O O . LYS A 1 175 ? 5.223 -7.398 -3.526 1.00 95.81 175 LYS A O 1
ATOM 1435 N N . ASP A 1 176 ? 7.000 -7.855 -4.801 1.00 95.44 176 ASP A N 1
ATOM 1436 C CA . ASP A 1 176 ? 7.929 -7.046 -4.008 1.00 95.44 176 ASP A CA 1
ATOM 1437 C C . ASP A 1 176 ? 7.710 -5.528 -4.166 1.00 95.44 176 ASP A C 1
ATOM 1439 O O . ASP A 1 176 ? 8.247 -4.724 -3.393 1.00 95.44 176 ASP A O 1
ATOM 1443 N N . TRP A 1 177 ? 6.880 -5.101 -5.124 1.00 94.94 177 TRP A N 1
ATOM 1444 C CA . TRP A 1 177 ? 6.446 -3.709 -5.213 1.00 94.94 177 TRP A CA 1
ATOM 1445 C C . TRP A 1 177 ? 5.613 -3.298 -4.000 1.00 94.94 177 TRP A C 1
ATOM 1447 O O . TRP A 1 177 ? 5.753 -2.175 -3.522 1.00 94.94 177 TRP A O 1
ATOM 1457 N N . VAL A 1 178 ? 4.838 -4.229 -3.433 1.00 94.00 178 VAL A N 1
ATOM 1458 C CA . VAL A 1 178 ? 3.976 -3.990 -2.267 1.00 94.00 178 VAL A CA 1
ATOM 1459 C C . VAL A 1 178 ? 4.750 -3.371 -1.099 1.00 94.00 178 VAL A C 1
ATOM 1461 O O . VAL A 1 178 ? 4.323 -2.362 -0.542 1.00 94.00 178 VAL A O 1
ATOM 1464 N N . ARG A 1 179 ? 5.917 -3.931 -0.754 1.00 93.69 179 ARG A N 1
ATOM 1465 C CA . ARG A 1 179 ? 6.787 -3.369 0.292 1.00 93.69 179 ARG A CA 1
ATOM 1466 C C . ARG A 1 179 ? 7.616 -2.193 -0.216 1.00 93.69 179 ARG A C 1
ATOM 1468 O O . ARG A 1 179 ? 7.875 -1.263 0.532 1.00 93.69 179 ARG A O 1
ATOM 1475 N N . THR A 1 180 ? 8.028 -2.190 -1.481 1.00 92.44 180 THR A N 1
ATOM 1476 C CA . THR A 1 180 ? 8.792 -1.059 -2.042 1.00 92.44 180 THR A CA 1
ATOM 1477 C C . THR A 1 180 ? 7.994 0.254 -1.996 1.00 92.44 180 THR A C 1
ATOM 1479 O O . THR A 1 180 ? 8.562 1.327 -1.767 1.00 92.44 180 THR A O 1
ATOM 1482 N N . MET A 1 181 ? 6.669 0.175 -2.130 1.00 88.44 181 MET A N 1
ATOM 1483 C CA . MET A 1 181 ? 5.778 1.332 -2.072 1.00 88.44 181 MET A CA 1
ATOM 1484 C C . MET A 1 181 ? 5.702 2.012 -0.710 1.00 88.44 181 MET A C 1
ATOM 1486 O O . MET A 1 181 ? 5.466 3.220 -0.664 1.00 88.44 181 MET A O 1
ATOM 1490 N N . THR A 1 182 ? 5.979 1.302 0.386 1.00 83.38 182 THR A N 1
ATOM 1491 C CA . THR A 1 182 ? 5.901 1.887 1.735 1.00 83.38 182 THR A CA 1
ATOM 1492 C C . THR A 1 182 ? 6.898 3.019 1.937 1.00 83.38 182 THR A C 1
ATOM 1494 O O . THR A 1 182 ? 6.644 3.902 2.740 1.00 83.38 182 THR A O 1
ATOM 1497 N N . ARG A 1 183 ? 8.005 3.035 1.183 1.00 80.69 183 ARG A N 1
ATOM 1498 C CA . ARG A 1 183 ? 8.981 4.137 1.177 1.00 80.69 183 ARG A CA 1
ATOM 1499 C C . ARG A 1 183 ? 8.734 5.170 0.083 1.00 80.69 183 ARG A C 1
ATOM 1501 O O . ARG A 1 183 ? 9.182 6.304 0.207 1.00 80.69 183 ARG A O 1
ATOM 1508 N N . SER A 1 184 ? 8.035 4.770 -0.977 1.00 70.25 184 SER A N 1
ATOM 1509 C CA . SER A 1 184 ? 7.795 5.608 -2.154 1.00 70.25 184 SER A CA 1
ATOM 1510 C C . SER A 1 184 ? 6.706 6.642 -1.915 1.00 70.25 184 SER A C 1
ATOM 1512 O O . SER A 1 184 ? 6.824 7.762 -2.399 1.00 70.25 184 SER A O 1
ATOM 1514 N N . ASN A 1 185 ? 5.672 6.278 -1.151 1.00 70.00 185 ASN A N 1
ATOM 1515 C CA . ASN A 1 185 ? 4.489 7.115 -0.971 1.00 70.00 185 ASN A CA 1
ATOM 1516 C C . ASN A 1 185 ? 4.017 7.221 0.488 1.00 70.00 185 ASN A C 1
ATOM 1518 O O . ASN A 1 185 ? 2.832 7.393 0.745 1.00 70.00 185 ASN A O 1
ATOM 1522 N N . ALA A 1 186 ? 4.931 7.102 1.457 1.00 63.84 186 ALA A N 1
ATOM 1523 C CA . ALA A 1 186 ? 4.572 6.958 2.873 1.00 63.84 186 ALA A CA 1
ATOM 1524 C C . ALA A 1 186 ? 3.660 8.081 3.403 1.00 63.84 186 ALA A C 1
ATOM 1526 O O . ALA A 1 186 ? 2.819 7.838 4.266 1.00 63.84 186 ALA A O 1
ATOM 1527 N N . PHE A 1 187 ? 3.835 9.311 2.901 1.00 78.12 187 PHE A N 1
ATOM 1528 C CA . PHE A 1 187 ? 3.182 10.494 3.464 1.00 78.12 187 PHE A CA 1
ATOM 1529 C C . PHE A 1 187 ? 2.786 11.566 2.443 1.00 78.12 187 PHE A C 1
ATOM 1531 O O . PHE A 1 187 ? 2.440 12.667 2.865 1.00 78.12 187 PHE A O 1
ATOM 1538 N N . THR A 1 188 ? 2.837 11.311 1.132 1.00 76.25 188 THR A N 1
ATOM 1539 C CA . THR A 1 188 ? 2.592 12.366 0.127 1.00 76.25 188 THR A CA 1
ATOM 1540 C C . THR A 1 188 ? 1.202 12.975 0.310 1.00 76.25 188 THR A C 1
ATOM 1542 O O . THR A 1 188 ? 1.076 14.169 0.598 1.00 76.25 188 THR A O 1
ATOM 1545 N N . GLU A 1 189 ? 0.163 12.142 0.260 1.00 73.69 189 GLU A N 1
ATOM 1546 C CA . GLU A 1 189 ? -1.227 12.566 0.430 1.00 73.69 189 GLU A CA 1
ATOM 1547 C C . GLU A 1 189 ? -1.652 12.615 1.909 1.00 73.69 189 GLU A C 1
ATOM 1549 O O . GLU A 1 189 ? -2.594 13.323 2.258 1.00 73.69 189 GLU A O 1
ATOM 1554 N N . SER A 1 190 ? -0.917 11.948 2.810 1.00 76.12 190 SER A N 1
ATOM 1555 C CA . SER A 1 190 ? -1.148 12.025 4.266 1.00 76.12 190 SER A CA 1
ATOM 1556 C C . SER A 1 190 ? -0.472 13.229 4.941 1.00 76.12 190 SER A C 1
ATOM 1558 O O . SER A 1 190 ? -0.663 13.442 6.137 1.00 76.12 190 SER A O 1
ATOM 1560 N N . SER A 1 191 ? 0.315 14.028 4.213 1.00 77.94 191 SER A N 1
ATOM 1561 C CA . SER A 1 191 ? 1.150 15.099 4.780 1.00 77.94 191 SER A CA 1
ATOM 1562 C C . SER A 1 191 ? 0.352 16.104 5.614 1.00 77.94 191 SER A C 1
ATOM 1564 O O . SER A 1 191 ? 0.744 16.417 6.737 1.00 77.94 191 SER A O 1
ATOM 1566 N N . ALA A 1 192 ? -0.796 16.565 5.113 1.00 72.94 192 ALA A N 1
ATOM 1567 C CA . ALA A 1 192 ? -1.658 17.511 5.822 1.00 72.94 192 ALA A CA 1
ATOM 1568 C C . ALA A 1 192 ? -2.173 16.948 7.158 1.00 72.94 192 ALA A C 1
ATOM 1570 O O . ALA A 1 192 ? -2.141 17.644 8.170 1.00 72.94 192 ALA A O 1
ATOM 1571 N N . VAL A 1 193 ? -2.583 15.678 7.168 1.00 69.62 193 VAL A N 1
ATOM 1572 C CA . VAL A 1 193 ? -3.084 14.975 8.358 1.00 69.62 193 VAL A CA 1
ATOM 1573 C C . VAL A 1 193 ? -1.965 14.802 9.380 1.00 69.62 193 VAL A C 1
ATOM 1575 O O . VAL A 1 193 ? -2.102 15.199 10.533 1.00 69.62 193 VAL A O 1
ATOM 1578 N N . VAL A 1 194 ? -0.814 14.303 8.941 1.00 75.88 194 VAL A N 1
ATOM 1579 C CA . VAL A 1 194 ? 0.374 14.088 9.781 1.00 75.88 194 VAL A CA 1
ATOM 1580 C C . VAL A 1 194 ? 0.833 15.402 10.427 1.00 75.88 194 VAL A C 1
ATOM 1582 O O . VAL A 1 194 ? 1.122 15.439 11.622 1.00 75.88 194 VAL A O 1
ATOM 1585 N N . HIS A 1 195 ? 0.826 16.509 9.676 1.00 74.50 195 HIS A N 1
ATOM 1586 C CA . HIS A 1 195 ? 1.117 17.838 10.219 1.00 74.50 195 HIS A CA 1
ATOM 1587 C C . HIS A 1 195 ? 0.050 18.334 11.200 1.00 74.50 195 HIS A C 1
ATOM 1589 O O . HIS A 1 195 ? 0.405 18.869 12.249 1.00 74.50 195 HIS A O 1
ATOM 1595 N N . HIS A 1 196 ? -1.234 18.165 10.878 1.00 74.06 196 HIS A N 1
ATOM 1596 C CA . HIS A 1 196 ? -2.341 18.605 11.727 1.00 74.06 196 HIS A CA 1
ATOM 1597 C C . HIS A 1 196 ? -2.321 17.915 13.097 1.00 74.06 196 HIS A C 1
ATOM 1599 O O . HIS A 1 196 ? -2.449 18.576 14.126 1.00 74.06 196 HIS A O 1
ATOM 1605 N N . TYR A 1 197 ? -2.086 16.601 13.118 1.00 71.81 197 TYR A N 1
ATOM 1606 C CA . TYR A 1 197 ? -1.995 15.815 14.350 1.00 71.81 197 TYR A CA 1
ATOM 1607 C C . TYR A 1 197 ? -0.629 15.909 15.044 1.00 71.81 197 TYR A C 1
ATOM 1609 O O . TYR A 1 197 ? -0.414 15.252 16.061 1.00 71.81 197 TYR A O 1
ATOM 1617 N N . GLY A 1 198 ? 0.283 16.740 14.531 1.00 76.88 198 GLY A N 1
ATOM 1618 C CA . GLY A 1 198 ? 1.554 17.036 15.182 1.00 76.88 198 GLY A CA 1
ATOM 1619 C C . GLY A 1 198 ? 2.521 15.856 15.233 1.00 76.88 198 GLY A C 1
ATOM 1620 O O . GLY A 1 198 ? 3.328 15.800 16.159 1.00 76.88 198 GLY A O 1
ATOM 1621 N N . TRP A 1 199 ? 2.457 14.937 14.263 1.00 81.38 199 TRP A N 1
ATOM 1622 C CA . TRP A 1 199 ? 3.423 13.842 14.164 1.00 81.38 199 TRP A CA 1
ATOM 1623 C C . TRP A 1 199 ? 4.840 14.406 14.063 1.00 81.38 199 TRP A C 1
ATOM 1625 O O . TRP A 1 199 ? 5.165 15.221 13.190 1.00 81.38 199 TRP A O 1
ATOM 1635 N N . THR A 1 200 ? 5.690 13.937 14.959 1.00 83.81 200 THR A N 1
ATOM 1636 C CA . THR A 1 200 ? 7.124 14.176 14.953 1.00 83.81 200 THR A CA 1
ATOM 1637 C C . THR A 1 200 ? 7.797 13.357 13.851 1.00 83.81 200 THR A C 1
ATOM 1639 O O . THR A 1 200 ? 7.218 12.426 13.290 1.00 83.81 200 THR A O 1
ATOM 1642 N N . GLU A 1 201 ? 9.055 13.673 13.536 1.00 81.75 201 GLU A N 1
ATOM 1643 C CA . GLU A 1 201 ? 9.859 12.792 12.674 1.00 81.75 201 GLU A CA 1
ATOM 1644 C C . GLU A 1 201 ? 10.016 11.393 13.290 1.00 81.75 201 GLU A C 1
ATOM 1646 O O . GLU A 1 201 ? 10.007 10.408 12.561 1.00 81.75 201 GLU A O 1
ATOM 1651 N N . GLY A 1 202 ? 10.047 11.293 14.626 1.00 78.75 202 GLY A N 1
ATOM 1652 C CA . GLY A 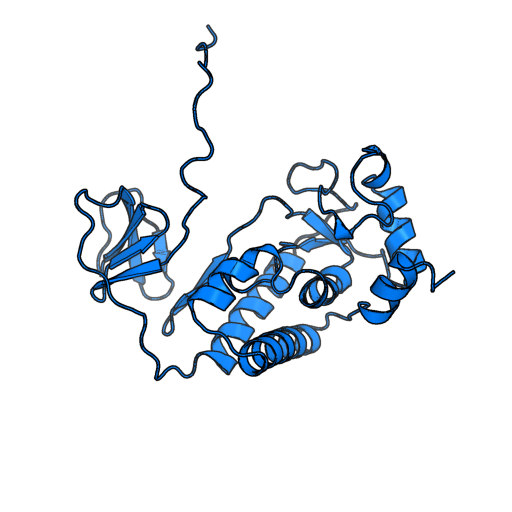1 202 ? 10.067 10.010 15.329 1.00 78.75 202 GLY A CA 1
ATOM 1653 C C . GLY A 1 202 ? 8.826 9.160 15.053 1.00 78.75 202 GLY A C 1
ATOM 1654 O O . GLY A 1 202 ? 8.968 7.974 14.785 1.00 78.75 202 GLY A O 1
ATOM 1655 N N . ASP A 1 203 ? 7.633 9.763 15.029 1.00 79.56 203 ASP A N 1
ATOM 1656 C CA . ASP A 1 203 ? 6.379 9.046 14.741 1.00 79.56 203 ASP A CA 1
ATOM 1657 C C . ASP A 1 203 ? 6.345 8.526 13.294 1.00 79.56 203 ASP A C 1
ATOM 1659 O O . ASP A 1 203 ? 5.876 7.422 13.012 1.00 79.56 203 ASP A O 1
ATOM 1663 N N . LYS A 1 204 ? 6.892 9.309 12.354 1.00 81.44 204 LYS A N 1
ATOM 1664 C CA . LYS A 1 204 ? 7.009 8.909 10.943 1.00 81.44 204 LYS A CA 1
ATOM 1665 C C . LYS A 1 204 ? 8.005 7.767 10.761 1.00 81.44 204 LYS A C 1
ATOM 1667 O O . LYS A 1 204 ? 7.709 6.809 10.044 1.00 81.44 204 LYS A O 1
ATOM 1672 N N . ASP A 1 205 ? 9.168 7.872 11.402 1.00 81.00 205 ASP A N 1
ATOM 1673 C CA . ASP A 1 205 ? 10.198 6.835 11.387 1.00 81.00 205 ASP A CA 1
ATOM 1674 C C . ASP A 1 205 ? 9.665 5.538 12.002 1.00 81.00 205 ASP A C 1
ATOM 1676 O O . ASP A 1 205 ? 9.863 4.457 11.444 1.00 81.00 205 ASP A O 1
ATOM 1680 N N . GLU A 1 206 ? 8.937 5.649 13.113 1.00 81.50 206 GLU A N 1
ATOM 1681 C CA . GLU A 1 206 ? 8.313 4.529 13.805 1.00 81.50 206 GLU A CA 1
ATOM 1682 C C . GLU A 1 206 ? 7.257 3.836 12.924 1.00 81.50 206 GLU A C 1
ATOM 1684 O O . GLU A 1 206 ? 7.312 2.615 12.746 1.00 81.50 206 GLU A O 1
ATOM 1689 N N . TRP A 1 207 ? 6.362 4.598 12.283 1.00 83.25 207 TRP A N 1
ATOM 1690 C CA . TRP A 1 207 ? 5.396 4.067 11.313 1.00 83.25 207 TRP A CA 1
ATOM 1691 C C . TRP A 1 207 ? 6.074 3.274 10.189 1.00 83.25 207 TRP A C 1
ATOM 1693 O O . TRP A 1 207 ? 5.722 2.116 9.934 1.00 83.25 207 TRP A O 1
ATOM 1703 N N 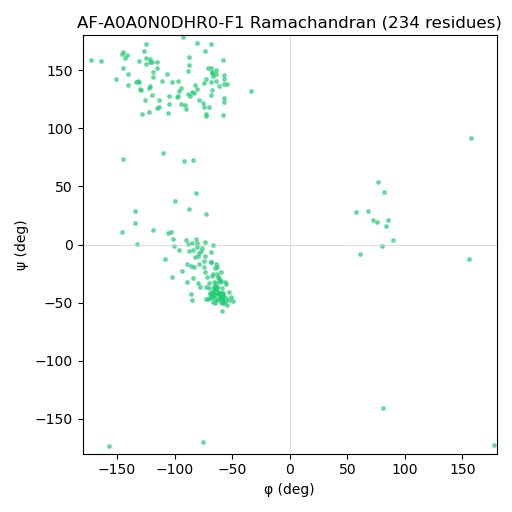. CYS A 1 208 ? 7.069 3.879 9.534 1.00 83.94 208 CYS A N 1
ATOM 1704 C CA . CYS A 1 208 ? 7.810 3.245 8.447 1.00 83.94 208 CYS A CA 1
ATOM 1705 C C . CYS A 1 208 ? 8.500 1.962 8.920 1.00 83.94 208 CYS A C 1
ATOM 1707 O O . CYS A 1 208 ? 8.351 0.911 8.294 1.00 83.94 208 CYS A O 1
ATOM 1709 N N . PHE A 1 209 ? 9.217 2.029 10.044 1.00 83.31 209 PHE A N 1
ATOM 1710 C CA . PHE A 1 209 ? 9.937 0.895 10.615 1.00 83.31 209 PHE A CA 1
ATOM 1711 C C . PHE A 1 209 ? 9.005 -0.288 10.904 1.00 83.31 209 PHE A C 1
ATOM 1713 O O . PHE A 1 209 ? 9.324 -1.440 10.591 1.00 83.31 209 PHE A O 1
ATOM 1720 N N . PHE A 1 210 ? 7.831 -0.014 11.462 1.00 83.31 210 PHE A N 1
ATOM 1721 C CA . PHE A 1 210 ? 6.875 -1.035 11.860 1.00 83.31 210 PHE A CA 1
ATOM 1722 C C . PHE A 1 210 ? 6.164 -1.713 10.698 1.00 83.31 210 PHE A C 1
ATOM 1724 O O . PHE A 1 210 ? 6.110 -2.945 10.663 1.00 83.31 210 PHE A O 1
ATOM 1731 N N . ILE A 1 211 ? 5.660 -0.946 9.731 1.00 86.00 211 ILE A N 1
ATOM 1732 C CA . ILE A 1 211 ? 5.044 -1.523 8.532 1.00 86.00 211 ILE A CA 1
ATOM 1733 C C . ILE A 1 211 ? 6.076 -2.331 7.739 1.00 86.00 211 ILE A C 1
ATOM 1735 O O . ILE A 1 211 ? 5.786 -3.442 7.290 1.00 86.00 211 ILE A O 1
ATOM 1739 N N . GLU A 1 212 ? 7.305 -1.826 7.611 1.00 88.44 212 GLU A N 1
ATOM 1740 C CA . GLU A 1 212 ? 8.370 -2.548 6.917 1.00 88.44 212 GLU A CA 1
ATOM 1741 C C . GLU A 1 212 ? 8.722 -3.863 7.594 1.00 88.44 212 GLU A C 1
ATOM 1743 O O . GLU A 1 212 ? 8.818 -4.881 6.910 1.00 88.44 212 GLU A O 1
ATOM 1748 N N . THR A 1 213 ? 8.894 -3.850 8.916 1.00 88.62 213 THR A N 1
ATOM 1749 C CA . THR A 1 213 ? 9.212 -5.056 9.687 1.00 88.62 213 THR A CA 1
ATOM 1750 C C . THR A 1 213 ? 8.124 -6.110 9.503 1.00 88.62 213 THR A C 1
ATOM 1752 O O . THR A 1 213 ? 8.429 -7.251 9.156 1.00 88.62 213 THR A O 1
ATOM 1755 N N . ALA A 1 214 ? 6.853 -5.718 9.618 1.00 88.81 214 ALA A N 1
ATOM 1756 C CA . ALA A 1 214 ? 5.737 -6.639 9.443 1.00 88.81 214 ALA A CA 1
ATOM 1757 C C . ALA A 1 214 ? 5.684 -7.230 8.018 1.00 88.81 214 ALA A C 1
ATOM 1759 O O . ALA A 1 214 ? 5.481 -8.430 7.849 1.00 88.81 214 ALA A O 1
ATOM 1760 N N . LEU A 1 215 ? 5.937 -6.435 6.971 1.00 92.56 215 LEU A N 1
ATOM 1761 C CA . LEU A 1 215 ? 5.976 -6.941 5.590 1.00 92.56 215 LEU A CA 1
ATOM 1762 C C . LEU A 1 215 ? 7.191 -7.838 5.305 1.00 92.56 215 LEU A C 1
ATOM 1764 O O . LEU A 1 215 ? 7.071 -8.791 4.531 1.00 92.56 215 LEU A O 1
ATOM 1768 N N . ILE A 1 216 ? 8.343 -7.582 5.937 1.00 93.69 216 ILE A N 1
ATOM 1769 C CA . ILE A 1 216 ? 9.506 -8.483 5.868 1.00 93.69 216 ILE A CA 1
ATOM 1770 C C . ILE A 1 216 ? 9.121 -9.864 6.401 1.00 93.69 216 ILE A C 1
ATOM 1772 O O . ILE A 1 216 ? 9.380 -10.871 5.741 1.00 93.69 216 ILE A O 1
ATOM 1776 N N . GLU A 1 217 ? 8.457 -9.918 7.556 1.00 92.62 217 GLU A N 1
ATOM 1777 C CA . GLU A 1 217 ? 8.007 -11.172 8.173 1.00 92.62 217 GLU A CA 1
ATOM 1778 C C . GLU A 1 217 ? 7.000 -11.934 7.298 1.00 92.62 217 GLU A C 1
ATOM 1780 O O . GLU A 1 217 ? 6.953 -13.164 7.333 1.00 92.62 217 GLU A O 1
ATOM 1785 N N . LYS A 1 218 ? 6.229 -11.227 6.460 1.00 91.94 218 LYS A N 1
ATOM 1786 C CA . LYS A 1 218 ? 5.324 -11.831 5.466 1.00 91.94 218 LYS A CA 1
ATOM 1787 C C . LYS A 1 218 ? 6.004 -12.202 4.138 1.00 91.94 218 LYS A C 1
ATOM 1789 O O . LYS A 1 218 ? 5.343 -12.713 3.233 1.00 91.94 218 LYS A O 1
ATOM 1794 N N . GLY A 1 219 ? 7.313 -11.988 4.012 1.00 94.12 219 GLY A N 1
ATOM 1795 C CA . GLY A 1 219 ? 8.109 -12.420 2.863 1.00 94.12 219 GLY A CA 1
ATOM 1796 C C . GLY A 1 219 ? 8.110 -11.458 1.673 1.00 94.12 219 GLY A C 1
ATOM 1797 O O . GLY A 1 219 ? 8.404 -11.891 0.558 1.00 94.12 219 GLY A O 1
ATOM 1798 N N . PHE A 1 220 ? 7.791 -10.179 1.880 1.00 94.81 220 PHE A N 1
ATOM 1799 C CA . PHE A 1 220 ? 7.952 -9.149 0.853 1.00 94.81 220 PHE A CA 1
ATOM 1800 C C . PHE A 1 220 ? 9.376 -8.574 0.883 1.00 94.81 220 PHE A C 1
ATOM 1802 O O . PHE A 1 220 ? 9.862 -8.117 1.923 1.00 94.81 220 PHE A O 1
ATOM 1809 N N . ARG A 1 221 ? 10.061 -8.551 -0.264 1.00 95.06 221 ARG A N 1
ATOM 1810 C CA . ARG A 1 221 ? 11.363 -7.876 -0.413 1.00 95.06 221 ARG A CA 1
ATOM 1811 C C . ARG A 1 221 ? 11.149 -6.407 -0.772 1.00 95.06 221 ARG A C 1
ATOM 1813 O O . ARG A 1 221 ? 10.070 -6.034 -1.218 1.00 95.06 221 ARG A O 1
ATOM 1820 N N . GLU A 1 222 ? 12.157 -5.564 -0.576 1.00 92.00 222 GLU A N 1
ATOM 1821 C CA . GLU A 1 222 ? 12.121 -4.170 -1.024 1.00 92.00 222 GLU A CA 1
ATOM 1822 C C . GLU A 1 222 ? 13.174 -3.906 -2.095 1.00 92.00 222 GLU A C 1
ATOM 1824 O O . GLU A 1 222 ? 14.188 -4.595 -2.202 1.00 92.00 222 GLU A O 1
ATOM 1829 N N . PHE A 1 223 ? 12.921 -2.871 -2.886 1.00 94.69 223 PHE A N 1
ATOM 1830 C CA . PHE A 1 223 ? 13.835 -2.415 -3.927 1.00 94.69 223 PHE A CA 1
ATOM 1831 C C . PHE A 1 223 ? 14.013 -0.891 -3.908 1.00 94.69 223 PHE A C 1
ATOM 1833 O O . PHE A 1 223 ? 14.469 -0.316 -4.893 1.00 94.69 223 PHE A O 1
ATOM 1840 N N . TRP A 1 224 ? 13.680 -0.223 -2.797 1.00 91.44 224 TRP A N 1
ATOM 1841 C CA . TRP A 1 224 ? 13.599 1.242 -2.727 1.00 91.44 224 TRP A CA 1
ATOM 1842 C C . TRP A 1 224 ? 14.896 1.959 -3.129 1.00 91.44 22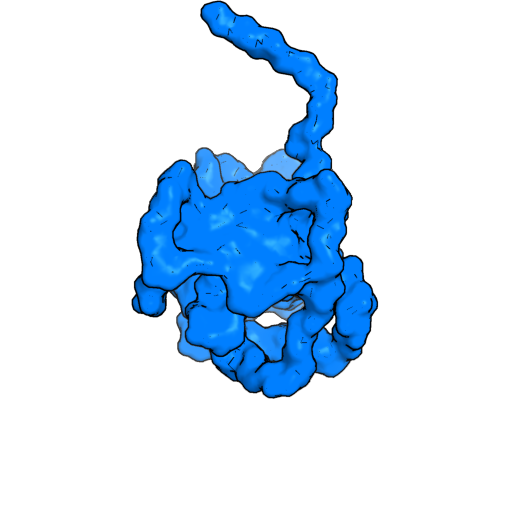4 TRP A C 1
ATOM 1844 O O . TRP A 1 224 ? 14.850 2.831 -3.989 1.00 91.44 224 TRP A O 1
ATOM 1854 N N . ASP A 1 225 ? 16.056 1.580 -2.575 1.00 92.25 225 ASP A N 1
ATOM 1855 C CA . ASP A 1 225 ? 17.339 2.235 -2.908 1.00 92.25 225 ASP A CA 1
ATOM 1856 C C . ASP A 1 225 ? 17.684 2.098 -4.402 1.00 92.25 225 ASP A C 1
ATOM 1858 O O . ASP A 1 225 ? 18.086 3.066 -5.050 1.00 92.25 225 ASP A O 1
ATOM 1862 N N . LYS A 1 226 ? 17.459 0.914 -4.982 1.00 94.00 226 LYS A N 1
ATOM 1863 C CA . LYS A 1 226 ? 17.664 0.694 -6.420 1.00 94.00 226 LYS A CA 1
ATOM 1864 C C . LYS A 1 226 ? 16.681 1.508 -7.251 1.00 94.00 226 LYS A C 1
ATOM 1866 O O . LYS A 1 226 ? 17.090 2.128 -8.229 1.00 94.00 226 LYS A O 1
ATOM 1871 N N . TYR A 1 227 ? 15.418 1.537 -6.836 1.00 91.75 227 TYR A N 1
ATOM 1872 C CA . TYR A 1 227 ? 14.357 2.291 -7.486 1.00 91.75 227 TYR A CA 1
ATOM 1873 C C . TYR A 1 227 ? 14.665 3.793 -7.534 1.00 91.75 227 TYR A C 1
ATOM 1875 O O . TYR A 1 227 ? 14.644 4.382 -8.615 1.00 91.75 227 TYR A O 1
ATOM 1883 N N . VAL A 1 228 ? 15.030 4.417 -6.407 1.00 89.88 228 VAL A N 1
ATOM 1884 C CA . VAL A 1 228 ? 15.336 5.859 -6.390 1.00 89.88 228 VAL A CA 1
ATOM 1885 C C . VAL A 1 228 ? 16.575 6.194 -7.212 1.00 89.88 228 VAL A C 1
ATOM 1887 O O . VAL A 1 228 ? 16.588 7.209 -7.907 1.00 89.88 228 VAL A O 1
ATOM 1890 N N . ARG A 1 229 ? 17.599 5.330 -7.205 1.00 91.75 229 ARG A N 1
ATOM 1891 C CA . ARG A 1 229 ? 18.791 5.504 -8.048 1.00 91.75 229 ARG A CA 1
ATOM 1892 C C . ARG A 1 229 ? 18.452 5.384 -9.526 1.00 91.75 229 ARG A C 1
ATOM 1894 O O . ARG A 1 229 ? 18.873 6.233 -10.304 1.00 91.75 229 ARG A O 1
ATOM 1901 N N . TRP A 1 230 ? 17.674 4.379 -9.912 1.00 91.62 230 TRP A N 1
ATOM 1902 C CA . TRP A 1 230 ? 17.214 4.202 -11.289 1.00 91.62 230 TRP A CA 1
ATOM 1903 C C . TRP A 1 230 ? 16.394 5.401 -11.772 1.00 91.62 230 TRP A C 1
ATOM 1905 O O . TRP A 1 230 ? 16.680 5.962 -12.835 1.00 91.62 230 TRP A O 1
ATOM 1915 N N . ARG A 1 231 ? 15.459 5.885 -10.946 1.00 86.88 231 ARG A N 1
ATOM 1916 C CA . ARG A 1 231 ? 14.649 7.067 -11.264 1.00 86.88 231 ARG A CA 1
ATOM 1917 C C . ARG A 1 231 ? 15.501 8.332 -11.397 1.00 86.88 231 ARG A C 1
ATOM 1919 O O . ARG A 1 231 ? 15.257 9.136 -12.290 1.00 86.88 231 ARG A O 1
ATOM 1926 N N . ALA A 1 232 ? 16.544 8.469 -10.578 1.00 88.44 232 ALA A N 1
ATOM 1927 C CA . ALA A 1 232 ? 17.521 9.555 -10.663 1.00 88.44 232 ALA A CA 1
ATOM 1928 C C . ALA A 1 232 ? 18.544 9.402 -11.812 1.00 88.44 232 ALA A C 1
ATOM 1930 O O . ALA A 1 232 ? 19.391 10.274 -11.989 1.00 88.44 232 ALA A O 1
ATOM 1931 N N . GLY A 1 233 ? 18.507 8.306 -12.581 1.00 88.31 233 GLY A N 1
ATOM 1932 C CA . GLY A 1 233 ? 19.491 8.022 -13.634 1.00 88.31 233 GLY A CA 1
ATOM 1933 C C . GLY A 1 233 ? 20.878 7.626 -13.119 1.00 88.31 233 GLY A C 1
ATOM 1934 O O . GLY A 1 233 ? 21.860 7.746 -13.842 1.00 88.31 233 GLY A O 1
ATOM 1935 N N . LEU A 1 234 ? 20.958 7.160 -11.873 1.00 87.19 234 LEU A N 1
ATOM 1936 C CA . LEU A 1 234 ? 22.173 6.686 -11.204 1.00 87.19 234 LEU A CA 1
ATOM 1937 C C . LEU A 1 234 ? 22.339 5.158 -11.272 1.00 87.19 234 LEU A C 1
ATOM 1939 O O . LEU A 1 234 ? 23.343 4.625 -10.802 1.00 87.19 234 LEU A O 1
ATOM 1943 N N . LEU A 1 235 ? 21.349 4.459 -11.828 1.00 81.19 235 LEU A N 1
ATOM 1944 C CA . LEU A 1 235 ? 21.387 3.036 -12.148 1.00 81.19 235 LEU A CA 1
ATOM 1945 C C . LEU A 1 235 ? 21.185 2.906 -13.666 1.00 81.19 235 LEU A C 1
ATOM 1947 O O . LEU A 1 235 ? 20.253 3.517 -14.197 1.00 81.19 235 LEU A O 1
ATOM 1951 N N . ASN A 1 236 ? 22.075 2.170 -14.337 1.00 62.09 236 ASN A N 1
ATOM 1952 C CA . ASN A 1 236 ? 22.026 1.910 -15.781 1.00 62.09 236 ASN A CA 1
ATOM 1953 C C . ASN A 1 236 ? 21.421 0.544 -16.068 1.00 62.09 236 ASN A C 1
ATOM 1955 O O . ASN A 1 236 ? 21.868 -0.416 -15.399 1.00 62.09 236 ASN A O 1
#

Radius of gyration: 20.02 Å; Cα contacts (8 Å, |Δi|>4): 344; chains: 1; bounding box: 56×35×49 Å

Foldseek 3Di:
DDDDDDDDDPPQQPDDQDWFALDPAWIDGSQKIKGKDQDDDPDPWDAAPVNIIIDIDGADPVHHDTDDDDDPAPCQQQQLLLVLVVQLVQQVAWDPFWAAPVRHFQPDQLLALDGDDDSCRRDGVNSCVLCVLLVQDPPTWTKAQLAQEPVQFDADRVRHTPGGDDSSRITIDRQLVRLQSCVVHHCPPVVVVCVVVPPDVVNSVSSSVSNNVSNVVVPHHYRNVSSVCVSVVNRD

Organism: Fusarium langsethiae (NCBI:txid179993)